Protein AF-A0A524H8M0-F1 (afdb_monomer)

Nearest PDB structures (foldseek):
  5nxn-assembly1_C  TM=6.269E-01  e=4.046E-03  Providencia stuartii
  5o9c-assembly1_C  TM=5.795E-01  e=9.171E-02  Klebsiella aerogenes
  2x9k-assembly1_A  TM=4.085E-01  e=4.474E+00  Escherichia coli K-12

Secondary structure (DSSP, 8-state):
-HHHHHHHHHHHHHHHHHTT---------HHHHHHT--HHHHBSSTTSBPHHHHHHHHTTS-SSTTPPP-SEE--S-TT--EESS--EEEEEEEEEEEEEESEEEEEEEEEEEEEEEEEEESSSSEEEEEEEEEEETTB--EEEEEEEEESSGGGSS-EEEEEEEETTTTT--GGG-SSSS--GGGG--BTTB---SSEEEEEEEEEEETTEEEEEEEE-SS-SPPPPTTS-S-SSS--EEEEEEEEE-TTSEEEEEEEEEEEEEGGGGT-TT-EEEEEEEEEEEEEEETTEEEEEEEEEEEES---

Sequence (307 aa):
MSFSRNLMFGILLSLGLTSLVPMDASAIPAFARKYRVSCQLCHNPFPALTAFGDQFAGNGFRMAFDEEPRDTIATGDDLLTLPASLPLAIRLDAYAQLYANGKAATDFQMPWNLKVLSGGTLGKKLSYYIYFLLAERGEVAGVEDAFIYWNDIGGAPVDLAVGQFQVSDPIFKRELRLEVLDYAIYKVVVGLQPANLTYDRGFMASADLAGFTITGTLINGDGIPAINPAFKYDNDANKNLFGHITRDLGSHARLGVMGYTGRQNGDYYGFPDQSNDISMWGVDGTFGAGMFQLNLQYVARTDTEAE

pLDDT: mean 88.19, std 12.17, range [36.06, 98.75]

Radius of gyration: 22.69 Å; Cα contacts (8 Å, |Δi|>4): 617; chains: 1; bounding box: 57×63×54 Å

Solvent-accessible surface area (backbone atoms only — not comparable to full-atom values): 16999 Å² total; per-residue (Å²): 120,67,66,64,52,54,51,51,49,52,50,53,52,50,52,57,58,63,66,64,60,82,67,85,71,83,70,66,49,41,66,32,64,75,71,73,49,62,66,66,61,33,24,60,65,79,62,22,57,29,76,60,24,49,49,23,55,72,54,39,61,30,98,50,82,80,57,76,87,68,72,51,49,92,78,90,48,93,68,54,39,41,59,66,58,84,42,57,29,75,51,76,41,70,51,74,48,78,50,72,78,99,53,80,48,75,48,80,40,71,68,32,32,31,32,45,36,36,55,35,54,47,23,76,45,34,16,40,40,37,36,35,31,70,26,45,80,82,39,74,72,40,75,59,40,43,30,38,29,32,52,38,50,96,77,40,82,32,31,38,37,42,40,28,37,50,66,30,52,88,77,61,46,74,92,32,47,88,59,92,67,74,67,62,85,37,66,54,58,55,62,76,44,63,48,56,34,43,50,28,37,40,40,39,39,38,33,76,54,99,72,28,44,40,37,40,33,47,27,51,42,67,32,77,59,73,68,43,101,84,76,33,67,61,88,70,88,52,58,20,40,39,38,39,43,32,34,66,59,74,95,37,32,35,47,33,41,39,40,36,41,33,52,48,68,25,57,86,77,75,36,70,96,41,64,26,46,37,39,35,41,34,42,37,35,40,40,50,59,92,96,43,74,48,79,48,78,49,77,50,75,49,58,76,49,54,109

Mean predicted aligned error: 7.81 Å

Foldseek 3Di:
DVVVVVVVVVVVVVVVVVVPPPDPPPFLQLLCVQVVHDPVQAPDPPPAGDPQVVVCVVCQNDSDLQDDQTQADDPVDQFFGHHVDFSKHKDFDWDKDWDDDPHTDIDTGGRQWIKIKGKDDGHSFKIWIWMFTCDHRRDGPGTQDTWMKGACVVVHRKIKIFFKFFQCVVADDQVGDPDPDGPVQQCDAFAQQRQGRGIFGFMKMWHADPQKIKIKTKTLRNGQDDQDPVRDRRPDDKIKMKIKIKGDPPPFKIKMKIKIWIKDACVVVPDHPDMKIKIKIKMWMWGDDPSDIDIDIDMDMDIPDRD

Structure (mmCIF, N/CA/C/O backbone):
data_AF-A0A524H8M0-F1
#
_entry.id   AF-A0A524H8M0-F1
#
loop_
_atom_site.group_PDB
_atom_site.id
_atom_site.type_symbol
_atom_site.label_atom_id
_atom_site.label_alt_id
_atom_site.label_comp_id
_atom_site.label_asym_id
_atom_site.label_entity_id
_atom_site.label_seq_id
_atom_site.pdbx_PDB_ins_code
_atom_site.Cartn_x
_atom_site.Cartn_y
_atom_site.Cartn_z
_atom_site.occupancy
_atom_site.B_iso_or_equiv
_atom_site.auth_seq_id
_atom_site.auth_comp_id
_atom_site.auth_asym_id
_atom_site.auth_atom_id
_atom_site.pdbx_PDB_model_num
ATOM 1 N N . MET A 1 1 ? 33.827 -42.525 26.225 1.00 53.88 1 MET A N 1
ATOM 2 C CA . MET A 1 1 ? 33.813 -41.067 25.938 1.00 53.88 1 MET A CA 1
ATOM 3 C C . MET A 1 1 ? 32.847 -40.647 24.820 1.00 53.88 1 MET A C 1
ATOM 5 O O . MET A 1 1 ? 32.432 -39.500 24.826 1.00 53.88 1 MET A O 1
ATOM 9 N N . SER A 1 2 ? 32.452 -41.520 23.878 1.00 57.12 2 SER A N 1
ATOM 10 C CA . SER A 1 2 ? 31.483 -41.163 22.816 1.00 57.12 2 SER A CA 1
ATOM 11 C C . SER A 1 2 ? 30.023 -41.101 23.304 1.00 57.12 2 SER A C 1
ATOM 13 O O . SER A 1 2 ? 29.298 -40.183 22.932 1.00 57.12 2 SER A O 1
ATOM 15 N N . PHE A 1 3 ? 29.613 -42.011 24.196 1.00 58.97 3 PHE A N 1
ATOM 16 C CA . PHE A 1 3 ? 28.232 -42.079 24.695 1.00 58.97 3 PHE A CA 1
ATOM 17 C C . PHE A 1 3 ? 27.825 -40.846 25.520 1.00 58.97 3 PHE A C 1
ATOM 19 O O . PHE A 1 3 ? 26.758 -40.282 25.304 1.00 58.97 3 PHE A O 1
ATOM 26 N N . SER A 1 4 ? 28.714 -40.355 26.391 1.00 59.81 4 SER A N 1
ATOM 27 C CA . SER A 1 4 ? 28.481 -39.139 27.182 1.00 59.81 4 SER A CA 1
ATOM 28 C C . SER A 1 4 ? 28.391 -37.880 26.317 1.00 59.81 4 SER A C 1
ATOM 30 O O . SER A 1 4 ? 27.636 -36.972 26.642 1.00 59.81 4 SER A O 1
ATOM 32 N N . ARG A 1 5 ? 29.112 -37.833 25.188 1.00 62.06 5 ARG A N 1
ATOM 33 C CA . ARG A 1 5 ? 29.085 -36.702 24.252 1.00 62.06 5 ARG A CA 1
ATOM 34 C C . ARG A 1 5 ? 27.780 -36.653 23.455 1.00 62.06 5 ARG A C 1
ATOM 36 O O . ARG A 1 5 ? 27.223 -35.576 23.292 1.00 62.06 5 ARG A O 1
ATOM 43 N N . ASN A 1 6 ? 27.268 -37.809 23.031 1.00 65.62 6 ASN A N 1
ATOM 44 C CA . ASN A 1 6 ? 25.988 -37.912 22.324 1.00 65.62 6 ASN A CA 1
ATOM 45 C C . ASN A 1 6 ? 24.794 -37.661 23.259 1.00 65.62 6 ASN A C 1
ATOM 47 O O . ASN A 1 6 ? 23.835 -37.011 22.856 1.00 65.62 6 ASN A O 1
ATOM 51 N N . LEU A 1 7 ? 24.879 -38.108 24.517 1.00 70.56 7 LEU A N 1
ATOM 52 C CA . LEU A 1 7 ? 23.871 -37.823 25.540 1.00 70.56 7 LEU A CA 1
ATOM 53 C C . LEU A 1 7 ? 23.839 -36.328 25.892 1.00 70.56 7 LEU A C 1
ATOM 55 O O . LEU A 1 7 ? 22.769 -35.737 25.960 1.00 70.56 7 LEU A O 1
ATOM 59 N N . MET A 1 8 ? 25.006 -35.696 26.039 1.00 67.56 8 MET A N 1
ATOM 60 C CA . MET A 1 8 ? 25.110 -34.258 26.302 1.00 67.56 8 MET A CA 1
ATOM 61 C C . MET A 1 8 ? 24.611 -33.420 25.117 1.00 67.56 8 MET A C 1
ATOM 63 O O . MET A 1 8 ? 23.940 -32.415 25.326 1.00 67.56 8 MET A O 1
ATOM 67 N N . PHE A 1 9 ? 24.857 -33.866 23.879 1.00 70.44 9 PHE A N 1
ATOM 68 C CA . PHE A 1 9 ? 24.308 -33.238 22.674 1.00 70.44 9 PHE A CA 1
ATOM 69 C C . PHE A 1 9 ? 22.783 -33.398 22.588 1.00 70.44 9 PHE A C 1
ATOM 71 O O . PHE A 1 9 ? 22.090 -32.435 22.286 1.00 70.44 9 PHE A O 1
ATOM 78 N N . GLY A 1 10 ? 22.250 -34.580 22.919 1.00 70.69 10 GLY A N 1
ATOM 79 C CA . GLY A 1 10 ? 20.807 -34.827 22.982 1.00 70.69 10 GLY A CA 1
ATOM 80 C C . GLY A 1 10 ? 20.104 -33.988 24.052 1.00 70.69 10 GLY A C 1
ATOM 81 O O . GLY A 1 10 ? 19.044 -33.435 23.784 1.00 70.69 10 GLY A O 1
ATOM 82 N N . ILE A 1 11 ? 20.729 -33.822 25.223 1.00 73.12 11 ILE A N 1
ATOM 83 C CA . ILE A 1 11 ? 20.218 -32.978 26.312 1.00 73.12 11 ILE A CA 1
ATOM 84 C C . ILE A 1 11 ? 20.241 -31.499 25.907 1.00 73.12 11 ILE A C 1
ATOM 86 O O . ILE A 1 11 ? 19.235 -30.817 26.079 1.00 73.12 11 ILE A O 1
ATOM 90 N N . LEU A 1 12 ? 21.332 -31.010 25.307 1.00 69.75 12 LEU A N 1
ATOM 91 C CA . LEU A 1 12 ? 21.431 -29.634 24.797 1.00 69.75 12 LEU A CA 1
ATOM 92 C C . LEU A 1 12 ? 20.418 -29.354 23.678 1.00 69.75 12 LEU A C 1
ATOM 94 O O . LEU A 1 12 ? 19.805 -28.291 23.667 1.00 69.75 12 LEU A O 1
ATOM 98 N N . LEU A 1 13 ? 20.196 -30.318 22.780 1.00 67.12 13 LEU A N 1
ATOM 99 C CA . LEU A 1 13 ? 19.200 -30.214 21.715 1.00 67.12 13 LEU A CA 1
ATOM 100 C C . LEU A 1 13 ? 17.773 -30.222 22.284 1.00 67.12 13 LEU A C 1
ATOM 102 O O . LEU A 1 13 ? 16.949 -29.416 21.865 1.00 67.12 13 LEU A O 1
ATOM 106 N N . SER A 1 14 ? 17.490 -31.072 23.280 1.00 59.94 14 SER A N 1
ATOM 107 C CA . SER A 1 14 ? 16.191 -31.081 23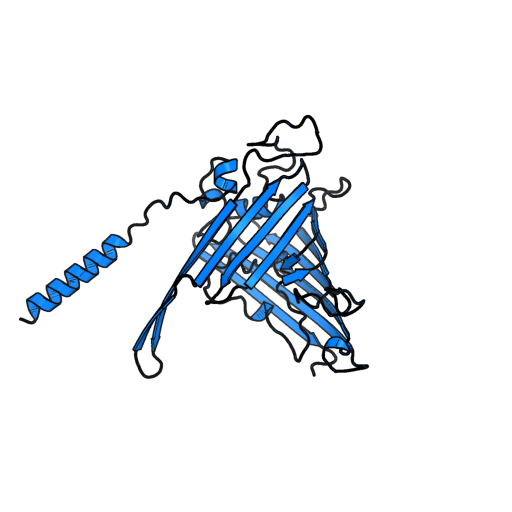.962 1.00 59.94 14 SER A CA 1
ATOM 108 C C . SER A 1 14 ? 15.950 -29.811 24.776 1.00 59.94 14 SER A C 1
ATOM 110 O O . SER A 1 14 ? 14.843 -29.289 24.727 1.00 59.94 14 SER A O 1
ATOM 112 N N . LEU A 1 15 ? 16.978 -29.266 25.445 1.00 59.25 15 LEU A N 1
ATOM 113 C CA . LEU A 1 15 ? 16.880 -27.995 26.165 1.00 59.25 15 LEU A CA 1
ATOM 114 C C . LEU A 1 15 ? 16.628 -26.832 25.197 1.00 59.25 15 LEU A C 1
ATOM 116 O O . LEU A 1 15 ? 15.767 -25.999 25.474 1.00 59.25 15 LEU A O 1
ATOM 120 N N . GLY A 1 16 ? 17.309 -26.825 24.045 1.00 58.12 16 GLY A N 1
ATOM 121 C CA . GLY A 1 16 ? 17.088 -25.857 22.968 1.00 58.12 16 GLY A CA 1
ATOM 122 C C . GLY A 1 16 ? 15.686 -25.942 22.353 1.00 58.12 16 GLY A C 1
ATOM 123 O O . GLY A 1 16 ? 15.063 -24.911 22.108 1.00 58.12 16 GLY A O 1
ATOM 124 N N . LEU A 1 17 ? 15.141 -27.153 22.174 1.00 54.28 17 LEU A N 1
ATOM 125 C CA . LEU A 1 17 ? 13.757 -27.337 21.718 1.00 54.28 17 LEU A CA 1
ATOM 126 C C . LEU A 1 17 ? 12.726 -26.937 22.786 1.00 54.28 17 LEU A C 1
ATOM 128 O O . LEU A 1 17 ? 11.688 -26.385 22.438 1.00 54.28 17 LEU A O 1
ATOM 132 N N . THR A 1 18 ? 12.996 -27.159 24.077 1.00 51.84 18 THR A N 1
ATOM 133 C CA . THR A 1 18 ? 12.087 -26.735 25.160 1.00 51.84 18 THR A CA 1
ATOM 134 C C . THR A 1 18 ? 12.129 -25.236 25.452 1.00 51.84 18 THR A C 1
ATOM 136 O O . THR A 1 18 ? 11.198 -24.722 26.059 1.00 51.84 18 THR A O 1
ATOM 139 N N . SER A 1 19 ? 13.154 -24.503 25.002 1.00 44.28 19 SER A N 1
ATOM 140 C CA . SER A 1 19 ? 13.160 -23.031 25.052 1.00 44.28 19 SER A CA 1
ATOM 141 C C . SER A 1 19 ? 12.357 -22.364 23.928 1.00 44.28 19 SER A C 1
ATOM 143 O O . SER A 1 19 ? 12.215 -21.147 23.936 1.00 44.28 19 SER A O 1
ATOM 145 N N . LEU A 1 20 ? 11.799 -23.137 22.988 1.00 45.75 20 LEU A N 1
ATOM 146 C CA . LEU A 1 20 ? 10.878 -22.647 21.953 1.00 45.75 20 LEU A CA 1
ATOM 147 C C . LEU A 1 20 ? 9.411 -22.661 22.411 1.00 45.75 20 LEU A C 1
ATOM 149 O O . LEU A 1 20 ? 8.507 -22.639 21.576 1.00 45.75 20 LEU A O 1
ATOM 153 N N . VAL A 1 21 ? 9.148 -22.706 23.723 1.00 40.38 21 VAL A N 1
ATOM 154 C CA . VAL A 1 21 ? 7.798 -22.437 24.231 1.00 40.38 21 VAL A CA 1
ATOM 155 C C . VAL A 1 21 ? 7.434 -21.020 23.782 1.00 40.38 21 VAL A C 1
ATOM 157 O O . VAL A 1 21 ? 8.165 -20.088 24.128 1.00 40.38 21 VAL A O 1
ATOM 160 N N . PRO A 1 22 ? 6.351 -20.830 23.006 1.00 42.47 22 PRO A N 1
ATOM 161 C CA . PRO A 1 22 ? 5.892 -19.499 22.660 1.00 42.47 22 PRO A CA 1
ATOM 162 C C . PRO A 1 22 ? 5.534 -18.803 23.969 1.00 42.47 22 PRO A C 1
ATOM 164 O O . PRO A 1 22 ? 4.556 -19.147 24.628 1.00 42.47 22 PRO A O 1
ATOM 167 N N . MET A 1 23 ? 6.379 -17.870 24.399 1.00 36.06 23 MET A N 1
ATOM 168 C CA . MET A 1 23 ? 5.981 -16.932 25.433 1.00 36.06 23 MET A CA 1
ATOM 169 C C . MET A 1 23 ? 4.870 -16.088 24.826 1.00 36.06 23 MET A C 1
ATOM 171 O O . MET A 1 23 ? 5.000 -15.648 23.681 1.00 36.06 23 MET A O 1
ATOM 175 N N . ASP A 1 24 ? 3.801 -15.857 25.587 1.00 39.53 24 ASP A N 1
ATOM 176 C CA . ASP A 1 24 ? 2.851 -14.796 25.285 1.00 39.53 24 ASP A CA 1
ATOM 177 C C . ASP A 1 24 ? 3.647 -13.492 25.213 1.00 39.53 24 ASP A C 1
ATOM 179 O O . ASP A 1 24 ? 3.956 -12.850 26.221 1.00 39.53 24 ASP A O 1
ATOM 183 N N . ALA A 1 25 ? 4.068 -13.132 24.002 1.00 39.09 25 ALA A N 1
ATOM 184 C CA . ALA A 1 25 ? 4.624 -11.834 23.730 1.00 39.09 25 ALA A CA 1
ATOM 185 C C . ALA A 1 25 ? 3.475 -10.870 23.993 1.00 39.09 25 ALA A C 1
ATOM 187 O O . ALA A 1 25 ? 2.524 -10.793 23.213 1.00 39.09 25 ALA A O 1
ATOM 188 N N . SER A 1 26 ? 3.545 -10.177 25.131 1.00 39.12 26 SER A N 1
ATOM 189 C CA . SER A 1 26 ? 2.720 -9.011 25.413 1.00 39.12 26 SER A CA 1
ATOM 190 C C . SER A 1 26 ? 3.094 -7.968 24.368 1.00 39.12 26 SER A C 1
ATOM 192 O O . SER A 1 26 ? 4.012 -7.166 24.536 1.00 39.12 26 SER A O 1
ATOM 194 N N . ALA A 1 27 ? 2.491 -8.110 23.193 1.00 40.66 27 ALA A N 1
ATOM 195 C CA . ALA A 1 27 ? 2.784 -7.274 22.063 1.00 40.66 27 ALA A CA 1
ATOM 196 C C . ALA A 1 27 ? 2.379 -5.853 22.447 1.00 40.66 27 ALA A C 1
ATOM 198 O O . ALA A 1 27 ? 1.398 -5.617 23.159 1.00 40.66 27 ALA A O 1
ATOM 199 N N . ILE A 1 28 ? 3.074 -4.882 21.875 1.00 50.59 28 ILE A N 1
ATOM 200 C CA . ILE A 1 28 ? 2.656 -3.487 21.923 1.00 50.59 28 ILE A CA 1
ATOM 201 C C . ILE A 1 28 ? 2.108 -3.120 20.524 1.00 50.59 28 ILE A C 1
ATOM 203 O O . ILE A 1 28 ? 2.714 -2.291 19.850 1.00 50.59 28 ILE A O 1
ATOM 207 N N . PRO A 1 29 ? 0.942 -3.641 20.053 1.00 75.69 29 PRO A N 1
ATOM 208 C CA . PRO A 1 29 ? 0.262 -3.097 18.877 1.00 75.69 29 PRO A CA 1
ATO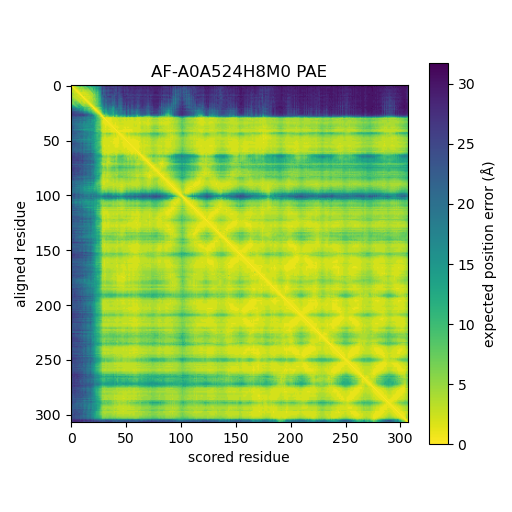M 209 C C . PRO A 1 29 ? -0.618 -1.922 19.298 1.00 75.69 29 PRO A C 1
ATOM 211 O O . PRO A 1 29 ? -1.423 -2.035 20.227 1.00 75.69 29 PRO A O 1
ATOM 214 N N . ALA A 1 30 ? -0.465 -0.778 18.632 1.00 83.75 30 ALA A N 1
ATOM 215 C CA . ALA A 1 30 ? -1.197 0.438 18.980 1.00 83.75 30 ALA A CA 1
ATOM 216 C C . ALA A 1 30 ? -2.724 0.250 18.888 1.00 83.75 30 ALA A C 1
ATOM 218 O O . ALA A 1 30 ? -3.451 0.644 19.798 1.00 83.75 30 ALA A O 1
ATOM 219 N N . PHE A 1 31 ? -3.198 -0.449 17.852 1.00 89.19 31 PHE A N 1
ATOM 220 C CA . PHE A 1 31 ? -4.621 -0.734 17.660 1.00 89.19 31 PHE A CA 1
ATOM 221 C C . PHE A 1 31 ? -5.188 -1.677 18.725 1.00 89.19 31 PHE A C 1
ATOM 223 O O . PHE A 1 31 ? -6.207 -1.373 19.341 1.00 89.19 31 PHE A O 1
ATOM 230 N N . ALA A 1 32 ? -4.500 -2.783 19.017 1.00 87.94 32 ALA A N 1
ATOM 231 C CA . ALA A 1 32 ? -4.924 -3.725 20.053 1.00 87.94 32 ALA A CA 1
ATOM 232 C C . ALA A 1 32 ? -5.059 -3.056 21.430 1.00 87.94 32 ALA A C 1
ATOM 234 O O . ALA A 1 32 ? -6.001 -3.353 22.161 1.00 87.94 32 ALA A O 1
ATOM 235 N N . ARG A 1 33 ? -4.172 -2.101 21.761 1.00 86.06 33 ARG A N 1
ATOM 236 C CA . ARG A 1 33 ? -4.284 -1.295 22.990 1.00 86.06 33 ARG A CA 1
ATOM 237 C C . ARG A 1 33 ? -5.524 -0.402 22.983 1.00 86.06 33 ARG A C 1
ATOM 239 O O . ARG A 1 33 ? -6.275 -0.448 23.955 1.00 86.06 33 ARG A O 1
ATOM 246 N N . LYS A 1 34 ? -5.765 0.332 21.887 1.00 86.69 34 LYS A N 1
ATOM 247 C CA . LYS A 1 34 ? -6.943 1.210 21.725 1.00 86.69 34 LYS A CA 1
ATOM 248 C C . LYS A 1 34 ? -8.263 0.446 21.896 1.00 86.69 34 LYS A C 1
ATOM 250 O O . LYS A 1 34 ? -9.211 0.921 22.524 1.00 86.69 34 LYS A O 1
ATOM 255 N N . TYR A 1 35 ? -8.344 -0.767 21.347 1.00 88.94 35 TYR A N 1
ATOM 256 C CA . TYR A 1 35 ? -9.580 -1.559 21.376 1.00 88.94 35 TYR A CA 1
ATOM 257 C C . TYR A 1 35 ? -9.644 -2.598 22.497 1.00 88.94 35 TYR A C 1
ATOM 259 O O . TYR A 1 35 ? -10.720 -3.132 22.750 1.00 88.94 35 TYR A O 1
ATOM 267 N N . ARG A 1 36 ? -8.544 -2.824 23.224 1.00 89.25 36 ARG A N 1
ATOM 268 C CA . ARG A 1 36 ? -8.410 -3.851 24.274 1.00 89.25 36 ARG A CA 1
ATOM 269 C C . ARG A 1 36 ? -8.744 -5.255 23.761 1.00 89.25 36 ARG A C 1
ATOM 271 O O . ARG A 1 36 ? -9.494 -5.999 24.387 1.00 89.25 36 ARG A O 1
ATOM 278 N N . VAL A 1 37 ? -8.175 -5.600 22.610 1.00 89.31 37 VAL A N 1
ATOM 279 C CA . VAL A 1 37 ? -8.366 -6.887 21.922 1.00 89.31 37 VAL A CA 1
ATOM 280 C C . VAL A 1 37 ? -7.03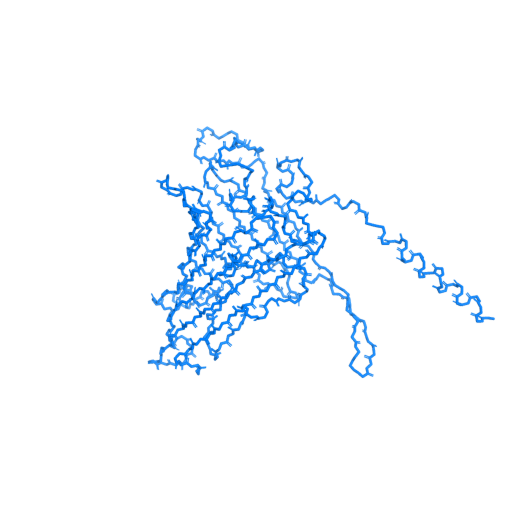5 -7.617 21.755 1.00 89.31 37 VAL A C 1
ATOM 282 O O . VAL A 1 37 ? -5.973 -7.001 21.803 1.00 89.31 37 VAL A O 1
ATOM 285 N N . SER A 1 38 ? -7.080 -8.935 21.549 1.00 89.31 38 SER A N 1
ATOM 286 C CA . SER A 1 38 ? -5.883 -9.714 21.206 1.00 89.31 38 SER A CA 1
ATOM 287 C C . SER A 1 38 ? -5.378 -9.354 19.807 1.00 89.31 38 SER A C 1
ATOM 289 O O . SER A 1 38 ? -6.173 -9.110 18.901 1.00 89.31 38 SER A O 1
ATOM 291 N N . CYS A 1 39 ? -4.061 -9.416 19.596 1.00 88.19 39 CYS A N 1
ATOM 292 C CA . CYS A 1 39 ? -3.455 -9.304 18.264 1.00 88.19 39 CYS A CA 1
ATOM 293 C C . CYS A 1 39 ? -4.013 -10.349 17.289 1.00 88.19 39 CYS A C 1
ATOM 295 O O . CYS A 1 39 ? -4.098 -10.082 16.095 1.00 88.19 39 CYS A O 1
ATOM 297 N N . GLN A 1 40 ? -4.418 -11.513 17.808 1.00 90.56 40 GLN A N 1
ATOM 298 C CA . GLN A 1 40 ? -4.992 -12.615 17.031 1.00 90.56 40 GLN A CA 1
ATOM 299 C C . GLN A 1 40 ? -6.362 -12.287 16.430 1.00 90.56 40 GLN A C 1
ATOM 301 O O . GLN A 1 40 ? -6.807 -12.972 15.516 1.00 90.56 40 GLN A O 1
ATOM 306 N N . LEU A 1 41 ? -7.036 -11.242 16.927 1.00 91.44 41 LEU A N 1
ATOM 307 C CA . LEU A 1 41 ? -8.264 -10.764 16.301 1.00 91.44 41 LEU A CA 1
ATOM 308 C C . LEU A 1 41 ? -7.971 -10.242 14.887 1.00 91.44 41 LEU A C 1
ATOM 310 O O . LEU A 1 41 ? -8.709 -10.553 13.955 1.00 91.44 41 LEU A O 1
ATOM 314 N N . CYS A 1 42 ? -6.873 -9.499 14.726 1.00 91.31 42 CYS A N 1
ATOM 315 C CA . CYS A 1 42 ? -6.473 -8.930 13.441 1.00 91.31 42 CYS A CA 1
ATOM 316 C C . CYS A 1 42 ? -5.507 -9.827 12.662 1.00 91.31 42 CYS A C 1
ATOM 318 O O . CYS A 1 42 ? -5.526 -9.776 11.441 1.00 91.31 42 CYS A O 1
ATOM 320 N N . HIS A 1 43 ? -4.668 -10.627 13.328 1.00 91.25 43 HIS A N 1
ATOM 321 C CA . HIS A 1 43 ? -3.584 -11.373 12.682 1.00 91.25 43 HIS A CA 1
ATOM 322 C C . HIS A 1 43 ? -3.689 -12.887 12.856 1.00 91.25 43 HIS A C 1
ATOM 324 O O . HIS A 1 43 ? -3.880 -13.365 13.974 1.00 91.25 43 HIS A O 1
ATOM 330 N N . ASN A 1 44 ? -3.464 -13.646 11.779 1.00 86.44 44 ASN A N 1
ATOM 331 C CA . ASN A 1 44 ? -3.386 -15.106 11.842 1.00 86.44 44 ASN A CA 1
ATOM 332 C C . ASN A 1 44 ? -2.674 -15.744 10.621 1.00 86.44 44 ASN A C 1
ATOM 334 O O . ASN A 1 44 ? -3.299 -15.873 9.571 1.00 86.44 44 ASN A O 1
ATOM 338 N N . PRO A 1 45 ? -1.423 -16.230 10.759 1.00 87.00 45 PRO A N 1
ATOM 339 C CA . PRO A 1 45 ? -0.451 -15.863 11.788 1.00 87.00 45 PRO A CA 1
ATOM 340 C C . PRO A 1 45 ? 0.114 -14.463 11.515 1.00 87.00 45 PRO A C 1
ATOM 342 O O . PRO A 1 45 ? 0.144 -14.012 10.377 1.00 87.00 45 PRO A O 1
ATOM 345 N N . PHE A 1 46 ? 0.605 -13.771 12.543 1.00 84.50 46 PHE A N 1
ATOM 346 C CA . PHE A 1 46 ? 1.286 -12.488 12.339 1.00 84.50 46 PHE A CA 1
ATOM 347 C C . PHE A 1 46 ? 2.477 -12.640 11.366 1.00 84.50 46 PHE A C 1
ATOM 349 O O . PHE A 1 46 ? 3.265 -13.571 11.548 1.00 84.50 46 PHE A O 1
ATOM 356 N N . PRO A 1 47 ? 2.655 -11.731 10.383 1.00 86.44 47 PRO A N 1
ATOM 357 C CA . PRO A 1 47 ? 1.912 -10.479 10.168 1.00 86.44 47 PRO A CA 1
ATOM 358 C C . PRO A 1 47 ? 0.652 -10.577 9.286 1.00 86.44 47 PRO A C 1
ATOM 360 O O . PRO A 1 47 ? -0.035 -9.566 9.149 1.00 86.44 47 PRO A O 1
ATOM 363 N N . ALA A 1 48 ? 0.319 -11.740 8.722 1.00 89.69 48 ALA A N 1
ATOM 364 C CA . ALA A 1 48 ? -0.863 -11.913 7.873 1.00 89.69 48 ALA A CA 1
ATOM 365 C C . ALA A 1 48 ? -2.160 -11.565 8.619 1.00 89.69 48 ALA A C 1
ATOM 367 O O . ALA A 1 48 ? -2.278 -11.810 9.826 1.00 89.69 48 ALA A O 1
ATOM 368 N N . LEU A 1 49 ? -3.119 -10.968 7.908 1.00 90.81 49 LEU A N 1
ATOM 369 C CA . LEU A 1 49 ? -4.394 -10.542 8.479 1.00 90.81 49 LEU A CA 1
ATOM 370 C C . LEU A 1 49 ? -5.439 -11.657 8.439 1.00 90.81 49 LEU A C 1
ATOM 372 O O . LEU A 1 49 ? -5.441 -12.524 7.570 1.00 90.81 49 LEU A O 1
ATOM 376 N N . THR A 1 50 ? -6.339 -11.615 9.414 1.00 90.75 50 THR A N 1
ATOM 377 C CA . THR A 1 50 ? -7.641 -12.277 9.336 1.00 90.75 50 THR A CA 1
ATOM 378 C C . THR A 1 50 ? -8.581 -11.440 8.464 1.00 90.75 50 THR A C 1
ATOM 380 O O . THR A 1 50 ? -8.343 -10.250 8.265 1.00 90.75 50 THR A O 1
ATOM 383 N N . ALA A 1 51 ? -9.724 -12.002 8.060 1.00 89.56 51 ALA A N 1
ATOM 384 C CA . ALA A 1 51 ? -10.781 -11.226 7.397 1.00 89.56 51 ALA A CA 1
ATOM 385 C C . ALA A 1 51 ? -11.215 -9.992 8.218 1.00 89.56 51 ALA A C 1
ATOM 387 O O . ALA A 1 51 ? -11.508 -8.934 7.670 1.00 89.56 51 ALA A O 1
ATOM 388 N N . PHE A 1 52 ? -11.207 -10.107 9.550 1.00 92.31 52 PHE A N 1
ATOM 389 C CA . PHE A 1 52 ? -11.466 -8.975 10.434 1.00 92.31 52 PHE A CA 1
ATOM 390 C C . PHE A 1 52 ? -10.347 -7.927 10.380 1.00 92.31 52 PHE A C 1
ATOM 392 O O . PHE A 1 52 ? -10.622 -6.732 10.366 1.00 92.31 52 PHE A O 1
ATOM 399 N N . GLY A 1 53 ? -9.083 -8.357 10.362 1.00 92.81 53 GLY A N 1
ATOM 400 C CA . GLY A 1 53 ? -7.936 -7.464 10.222 1.00 92.81 53 GLY A CA 1
ATOM 401 C C . GLY A 1 53 ? -7.951 -6.691 8.902 1.00 92.81 53 GLY A C 1
ATOM 402 O O . GLY A 1 53 ? -7.687 -5.489 8.908 1.00 92.81 53 GLY A O 1
ATOM 403 N N . ASP A 1 54 ? -8.317 -7.356 7.804 1.00 90.12 54 ASP A N 1
ATOM 404 C CA . ASP A 1 54 ? -8.496 -6.723 6.493 1.00 90.12 54 ASP A CA 1
ATOM 405 C C . ASP A 1 54 ? -9.620 -5.685 6.529 1.00 90.12 54 ASP A C 1
ATOM 407 O O . ASP A 1 54 ? -9.418 -4.545 6.113 1.00 90.12 54 ASP A O 1
ATOM 411 N N . GLN A 1 55 ? -10.771 -6.030 7.117 1.00 90.62 55 GLN A N 1
ATOM 412 C CA . GLN A 1 55 ? -11.879 -5.091 7.293 1.00 90.62 55 GLN A CA 1
ATOM 413 C C . GLN A 1 55 ? -11.484 -3.894 8.170 1.00 90.62 55 GLN A C 1
ATOM 415 O O . GLN A 1 55 ? -11.810 -2.755 7.853 1.00 90.62 55 GLN A O 1
ATOM 420 N N . PHE A 1 56 ? -10.747 -4.122 9.258 1.00 92.75 56 PHE A N 1
ATOM 421 C CA . PHE A 1 56 ? -10.259 -3.056 10.130 1.00 92.75 56 PHE A CA 1
ATOM 422 C C . PHE A 1 56 ? -9.326 -2.088 9.386 1.00 92.75 56 PHE A C 1
ATOM 424 O O . PHE A 1 56 ? -9.439 -0.873 9.556 1.00 92.75 56 PHE A O 1
ATOM 431 N N . ALA A 1 57 ? -8.417 -2.610 8.555 1.00 91.19 57 ALA A N 1
ATOM 432 C CA . ALA A 1 57 ? -7.546 -1.794 7.713 1.00 91.19 57 ALA A CA 1
ATOM 433 C C . ALA A 1 57 ? -8.344 -1.030 6.640 1.00 91.19 57 ALA A C 1
ATOM 435 O O . ALA A 1 57 ? -8.112 0.165 6.461 1.00 91.19 57 ALA A O 1
ATOM 436 N N . GLY A 1 58 ? -9.314 -1.688 5.994 1.00 89.31 58 GLY A N 1
ATOM 437 C CA . GLY A 1 58 ? -10.223 -1.079 5.015 1.00 89.31 58 GLY A CA 1
ATOM 438 C C . GLY A 1 58 ? -11.090 0.035 5.608 1.00 89.31 58 GLY A C 1
ATOM 439 O O . GLY A 1 58 ? -11.236 1.090 5.013 1.00 89.31 58 GLY A O 1
ATOM 440 N N . ASN A 1 59 ? -11.541 -0.109 6.854 1.00 90.25 59 ASN A N 1
ATOM 441 C CA . ASN A 1 59 ? -12.314 0.915 7.568 1.00 90.25 59 ASN A CA 1
ATOM 442 C C . ASN A 1 59 ? -11.456 2.103 8.067 1.00 90.25 59 ASN A C 1
ATOM 444 O O . ASN A 1 59 ? -11.881 2.873 8.935 1.00 90.25 59 ASN A O 1
ATOM 448 N N . GLY A 1 60 ? -10.214 2.242 7.593 1.00 90.44 60 GLY A N 1
ATOM 449 C CA . GLY A 1 60 ? -9.294 3.280 8.051 1.00 90.44 60 GLY A CA 1
ATOM 450 C C . GLY A 1 60 ? -8.900 3.113 9.522 1.00 90.44 60 GLY A C 1
ATOM 451 O O . GLY A 1 60 ? -8.818 4.100 10.256 1.00 90.44 60 GLY A O 1
ATOM 452 N N . PHE A 1 61 ? -8.653 1.878 9.964 1.00 91.56 61 PHE A N 1
ATOM 453 C CA . PHE A 1 61 ? -8.238 1.526 11.330 1.00 91.56 61 PHE A CA 1
ATOM 454 C C . PHE A 1 61 ? -9.305 1.816 12.398 1.00 91.56 61 PHE A C 1
ATOM 456 O O . PHE A 1 61 ? -9.004 2.338 13.481 1.00 91.56 61 PHE A O 1
ATOM 463 N N . ARG A 1 62 ? -10.555 1.458 12.076 1.00 89.50 62 ARG A N 1
ATOM 464 C CA . ARG A 1 62 ? -11.737 1.529 12.951 1.00 89.50 62 ARG A CA 1
ATOM 465 C C . ARG A 1 62 ? -12.459 0.191 13.010 1.00 89.50 62 ARG A C 1
ATOM 467 O O . ARG A 1 62 ? -12.461 -0.555 12.033 1.00 89.50 62 ARG A O 1
ATOM 474 N N . MET A 1 63 ? -13.123 -0.091 14.131 1.00 89.50 63 MET A N 1
ATOM 475 C CA . MET A 1 63 ? -13.965 -1.288 14.238 1.00 89.50 63 MET A CA 1
ATOM 476 C C . MET A 1 63 ? -15.312 -1.097 13.537 1.00 89.50 63 MET A C 1
ATOM 478 O O . MET A 1 63 ? -15.871 -2.062 13.023 1.00 89.50 63 MET A O 1
ATOM 482 N N . ALA A 1 64 ? -15.813 0.139 13.490 1.00 85.31 64 ALA A N 1
ATOM 483 C CA . ALA A 1 64 ? -17.015 0.521 12.754 1.00 85.31 64 ALA A CA 1
ATOM 484 C C . ALA A 1 64 ? -16.895 1.951 12.196 1.00 85.31 64 ALA A C 1
ATOM 486 O O . ALA A 1 64 ? -16.158 2.772 12.741 1.00 85.31 64 ALA A O 1
ATOM 487 N N . PHE A 1 65 ? -17.631 2.252 11.122 1.00 72.00 65 PHE A N 1
ATOM 488 C CA . PHE A 1 65 ? -17.612 3.560 10.448 1.00 72.00 65 PHE A CA 1
ATOM 489 C C . PHE A 1 65 ? -18.121 4.720 11.320 1.00 72.00 65 PHE A C 1
ATOM 491 O O . PHE A 1 65 ? -17.719 5.865 11.122 1.00 72.00 65 PHE A O 1
ATOM 498 N N . ASP A 1 66 ? -18.992 4.433 12.284 1.00 73.88 66 ASP A N 1
ATOM 499 C CA . ASP A 1 66 ? -19.650 5.398 13.167 1.00 73.88 66 ASP A CA 1
ATOM 500 C C . ASP A 1 66 ? -19.280 5.201 14.644 1.00 73.88 66 ASP A C 1
ATOM 502 O O . ASP A 1 66 ? -19.983 5.680 15.534 1.00 73.88 66 ASP A O 1
ATOM 506 N N . GLU A 1 67 ? -18.173 4.506 14.924 1.00 85.19 67 GLU A N 1
ATOM 507 C CA . GLU A 1 67 ? -17.733 4.331 16.303 1.00 85.19 67 GLU A CA 1
ATOM 508 C C . GLU A 1 67 ? -17.410 5.683 16.958 1.00 85.19 67 GLU A C 1
ATOM 510 O O . GLU A 1 67 ? -16.762 6.556 16.371 1.00 85.19 67 GLU A O 1
ATOM 515 N N . GLU A 1 68 ? -17.830 5.843 18.213 1.00 83.88 68 GLU A N 1
ATOM 516 C CA . GLU A 1 68 ? -17.426 7.003 19.001 1.00 83.88 68 GLU A CA 1
ATOM 517 C C . GLU A 1 68 ? -15.903 6.999 19.208 1.00 83.88 68 GLU A C 1
ATOM 519 O O . GLU A 1 68 ? -15.321 5.936 19.478 1.00 83.88 68 GLU A O 1
ATOM 524 N N . PRO A 1 69 ? -15.237 8.168 19.124 1.00 83.94 69 PRO A N 1
ATOM 525 C CA . PRO A 1 69 ? -13.819 8.283 19.413 1.00 83.94 69 PRO A CA 1
ATOM 526 C C . PRO A 1 69 ? -13.447 7.649 20.756 1.00 83.94 69 PRO A C 1
ATOM 528 O O . PRO A 1 69 ? -14.087 7.873 21.783 1.00 83.94 69 PRO A O 1
ATOM 531 N N . ARG A 1 70 ? -12.384 6.842 20.749 1.00 84.50 70 ARG A N 1
ATOM 532 C CA . ARG A 1 70 ? -11.871 6.148 21.939 1.00 84.50 70 ARG A CA 1
ATOM 533 C C . ARG A 1 70 ? -10.463 6.618 22.240 1.00 84.50 70 ARG A C 1
ATOM 535 O O . ARG A 1 70 ? -9.690 6.861 21.314 1.00 84.50 70 ARG A O 1
ATOM 542 N N . ASP A 1 71 ? -10.133 6.665 23.528 1.00 85.00 71 ASP A N 1
ATOM 543 C CA . ASP A 1 71 ? -8.817 7.061 24.034 1.00 85.00 71 ASP A CA 1
ATOM 544 C C . ASP A 1 71 ? -8.366 8.429 23.494 1.00 85.00 71 ASP A C 1
ATOM 546 O O . ASP A 1 71 ? -7.235 8.594 23.036 1.00 85.00 71 ASP A O 1
ATOM 550 N N . THR A 1 72 ? -9.270 9.413 23.525 1.00 89.38 72 THR A N 1
ATOM 551 C CA . THR A 1 72 ? -9.071 10.766 22.985 1.00 89.38 72 THR A CA 1
ATOM 552 C C . THR A 1 72 ? -9.221 11.849 24.046 1.00 89.38 72 THR A C 1
ATOM 554 O O . THR A 1 72 ? -9.852 11.648 25.083 1.00 89.38 72 THR A O 1
ATOM 557 N N . ILE A 1 73 ? -8.639 13.018 23.783 1.00 90.19 73 ILE A N 1
ATOM 558 C CA . ILE A 1 73 ? -8.788 14.220 24.609 1.00 90.19 73 ILE A CA 1
ATOM 559 C C . ILE A 1 73 ? -9.954 15.039 24.060 1.00 90.19 73 ILE A C 1
ATOM 561 O O . ILE A 1 73 ? -10.033 15.275 22.856 1.00 90.19 73 ILE A O 1
ATOM 565 N N . ALA A 1 74 ? -10.844 15.495 24.943 1.00 89.00 74 ALA A N 1
ATOM 566 C CA . ALA A 1 74 ? -11.906 16.419 24.569 1.00 89.00 74 ALA A CA 1
ATOM 567 C C . ALA A 1 74 ? -11.303 17.788 24.219 1.00 89.00 74 ALA A C 1
ATOM 569 O O . ALA A 1 74 ? -10.726 18.459 25.074 1.00 89.00 74 ALA A O 1
ATOM 570 N N . THR A 1 75 ? -11.436 18.188 22.958 1.00 88.06 75 THR A N 1
ATOM 571 C CA . THR A 1 75 ? -10.917 19.459 22.429 1.00 88.06 75 THR A CA 1
ATOM 572 C C . THR A 1 75 ? -11.996 20.536 22.308 1.00 88.06 75 THR A C 1
ATOM 574 O O . THR A 1 75 ? -11.665 21.711 22.192 1.00 88.06 75 THR A O 1
ATOM 577 N N . GLY A 1 76 ? -13.277 20.148 22.337 1.00 87.75 76 GLY A N 1
ATOM 578 C CA . GLY A 1 76 ? -14.398 21.028 21.994 1.00 87.75 76 GLY A CA 1
ATOM 579 C C . GLY A 1 76 ? -14.583 21.247 20.485 1.00 87.75 76 GLY A C 1
ATOM 580 O O . GLY A 1 76 ? -15.391 22.087 20.104 1.00 87.75 76 GLY A O 1
ATOM 581 N N . ASP A 1 77 ? -13.845 20.514 19.644 1.00 88.69 77 ASP A N 1
ATOM 582 C CA . ASP A 1 77 ? -13.973 20.509 18.184 1.00 88.69 77 ASP A CA 1
ATOM 583 C C . ASP A 1 77 ? -14.516 19.152 17.714 1.00 88.69 77 ASP A C 1
ATOM 585 O O . ASP A 1 77 ? -13.834 18.131 17.818 1.00 88.69 77 ASP A O 1
ATOM 589 N N . ASP A 1 78 ? -15.736 19.149 17.178 1.00 84.56 78 ASP A N 1
ATOM 590 C CA . ASP A 1 78 ? -16.432 17.938 16.726 1.00 84.56 78 ASP A CA 1
ATOM 591 C C . ASP A 1 78 ? -15.794 17.285 15.485 1.00 84.56 78 ASP A C 1
ATOM 593 O O . ASP A 1 78 ? -16.088 16.125 15.173 1.00 84.56 78 ASP A O 1
ATOM 597 N N . LEU A 1 79 ? -14.934 18.009 14.756 1.00 86.25 79 LEU A N 1
ATOM 598 C CA . LEU A 1 79 ? -14.238 17.495 13.573 1.00 86.25 79 LEU A CA 1
ATOM 599 C C . LEU A 1 79 ? -12.927 16.786 13.924 1.00 86.25 79 LEU A C 1
ATOM 601 O O . LEU A 1 79 ? -12.460 15.952 13.143 1.00 86.25 79 LEU A O 1
ATOM 605 N N . LEU A 1 80 ? -12.350 17.085 15.090 1.00 88.94 80 LEU A N 1
ATOM 606 C CA . LEU A 1 80 ? -11.044 16.593 15.505 1.00 88.94 80 LEU A CA 1
ATOM 607 C C . LEU A 1 80 ? -11.170 15.471 16.535 1.00 88.94 80 LEU A C 1
ATOM 609 O O . LEU A 1 80 ? -11.542 15.666 17.688 1.00 88.94 80 LEU A O 1
ATOM 613 N N . THR A 1 81 ? -10.732 14.282 16.144 1.00 89.38 81 THR A N 1
ATOM 614 C CA . THR A 1 81 ? -10.427 13.198 17.075 1.00 89.38 81 THR A CA 1
ATOM 615 C C . THR A 1 81 ? -8.955 13.285 17.458 1.00 89.38 81 THR A C 1
ATOM 617 O O . THR A 1 81 ? -8.097 12.854 16.695 1.00 89.38 81 THR A O 1
ATOM 620 N N . LEU A 1 82 ? -8.656 13.851 18.633 1.00 90.44 82 LEU A N 1
ATOM 621 C CA . LEU A 1 82 ? -7.288 13.964 19.144 1.00 90.44 82 LEU A CA 1
ATOM 622 C C . LEU A 1 82 ? -6.951 12.779 20.064 1.00 90.44 82 LEU A C 1
ATOM 624 O O . LEU A 1 82 ? -7.485 12.722 21.174 1.00 90.44 82 LEU A O 1
ATOM 628 N N . PRO A 1 83 ? -6.062 11.849 19.668 1.00 88.06 83 PRO A N 1
ATOM 629 C CA . PRO A 1 83 ? -5.657 10.747 20.534 1.00 88.06 83 PRO A CA 1
ATOM 630 C C . PRO A 1 83 ? -5.010 11.252 21.829 1.00 88.06 83 PRO A C 1
ATOM 632 O O . PRO A 1 83 ? -4.175 12.154 21.808 1.00 88.06 83 PRO A O 1
ATOM 635 N N . ALA A 1 84 ? -5.343 10.631 22.961 1.00 88.69 84 ALA A N 1
ATOM 636 C CA . ALA A 1 84 ? -4.749 10.944 24.261 1.00 88.69 84 ALA A CA 1
ATOM 637 C C . ALA A 1 84 ? -3.276 10.522 24.367 1.00 88.69 84 ALA A C 1
ATOM 639 O O . ALA A 1 84 ? -2.547 10.995 25.236 1.00 88.69 84 ALA A O 1
ATOM 640 N N . SER A 1 85 ? -2.828 9.639 23.474 1.00 86.50 85 SER A N 1
ATOM 641 C CA . SER A 1 85 ? -1.426 9.271 23.308 1.00 86.50 85 SER A CA 1
ATOM 642 C C . SER A 1 85 ? -1.131 9.017 21.833 1.00 86.50 85 SER A C 1
ATOM 644 O O . SER A 1 85 ? -2.015 8.584 21.090 1.00 86.50 85 SER A O 1
ATOM 646 N N . LEU A 1 86 ? 0.104 9.283 21.400 1.00 84.75 86 LEU A N 1
ATOM 647 C CA . LEU A 1 86 ? 0.523 9.001 20.030 1.00 84.75 86 LEU A CA 1
ATOM 648 C C . LEU A 1 86 ? 0.562 7.473 19.824 1.00 84.75 86 LEU A C 1
ATOM 650 O O . LEU A 1 86 ? 1.295 6.791 20.551 1.00 84.75 86 LEU A O 1
ATOM 654 N N . PRO A 1 87 ? -0.215 6.912 18.878 1.00 88.31 87 PRO A N 1
ATOM 655 C CA . PRO A 1 87 ? -0.333 5.470 18.705 1.00 88.31 87 PRO A CA 1
ATOM 656 C C . PRO A 1 87 ? 0.904 4.898 18.003 1.00 88.31 87 PRO A C 1
ATOM 658 O O . PRO A 1 87 ? 0.869 4.583 16.822 1.00 88.31 87 PRO A O 1
ATOM 661 N N . LEU A 1 88 ? 1.996 4.734 18.749 1.00 89.62 88 LEU A N 1
ATOM 662 C CA . LEU A 1 88 ? 3.246 4.176 18.239 1.00 89.62 88 LEU A CA 1
ATOM 663 C C . LEU A 1 88 ? 3.338 2.659 18.441 1.00 89.62 88 LEU A C 1
ATOM 665 O O . LEU A 1 88 ? 2.930 2.108 19.474 1.00 89.62 88 LEU A O 1
ATOM 669 N N . ALA A 1 89 ? 3.939 1.994 17.459 1.00 90.00 89 ALA A N 1
ATOM 670 C CA . ALA A 1 89 ? 4.378 0.608 17.524 1.00 90.00 89 ALA A CA 1
ATOM 671 C C . ALA A 1 89 ? 5.787 0.469 16.931 1.00 90.00 89 ALA A C 1
ATOM 673 O O . ALA A 1 89 ? 6.179 1.232 16.051 1.00 90.00 89 ALA A O 1
ATOM 674 N N . ILE A 1 90 ? 6.539 -0.521 17.409 1.00 90.69 90 ILE A N 1
ATOM 675 C CA . ILE A 1 90 ? 7.835 -0.907 16.844 1.00 90.69 90 ILE A CA 1
ATOM 676 C C . ILE A 1 90 ? 7.706 -2.343 16.350 1.00 90.69 90 ILE A C 1
ATOM 678 O O . ILE A 1 90 ? 7.232 -3.205 17.092 1.00 90.69 90 ILE A O 1
ATOM 682 N N . ARG A 1 91 ? 8.143 -2.603 15.116 1.00 89.00 91 ARG A N 1
ATOM 683 C CA . ARG A 1 91 ? 8.310 -3.962 14.590 1.00 89.00 91 ARG A CA 1
ATOM 684 C C . ARG A 1 91 ? 9.787 -4.227 14.333 1.00 89.00 91 ARG A C 1
ATOM 686 O O . ARG A 1 91 ? 10.470 -3.413 13.714 1.00 89.00 91 ARG A O 1
ATOM 693 N N . LEU A 1 92 ? 10.238 -5.373 14.829 1.00 91.19 92 LEU A N 1
ATOM 694 C CA . LEU A 1 92 ? 11.595 -5.880 14.716 1.00 91.19 92 LEU A CA 1
ATOM 695 C C . LEU A 1 92 ? 11.526 -7.294 14.145 1.00 91.19 92 LEU A C 1
ATOM 697 O O . LEU A 1 92 ? 10.950 -8.176 14.778 1.00 91.19 92 LEU A O 1
ATOM 701 N N . ASP A 1 93 ? 12.126 -7.490 12.978 1.00 89.75 93 ASP A N 1
ATOM 702 C CA . ASP A 1 93 ? 12.231 -8.798 12.340 1.00 89.75 93 ASP A CA 1
ATOM 703 C C . ASP A 1 93 ? 13.666 -9.328 12.501 1.00 89.75 93 ASP A C 1
ATOM 705 O O . ASP A 1 93 ? 14.644 -8.576 12.399 1.00 89.75 93 ASP A O 1
ATOM 709 N N . ALA A 1 94 ? 13.790 -10.631 12.748 1.00 90.56 94 ALA A N 1
ATOM 710 C CA . ALA A 1 94 ? 15.058 -11.339 12.872 1.00 90.56 94 ALA A CA 1
ATOM 711 C C . ALA A 1 94 ? 14.975 -12.669 12.121 1.00 90.56 94 ALA A C 1
ATOM 713 O O . ALA A 1 94 ? 13.959 -13.362 12.197 1.00 90.56 94 ALA A O 1
ATOM 714 N N . TYR A 1 95 ? 16.054 -13.038 11.434 1.00 87.88 95 TYR A N 1
ATOM 715 C CA . TYR A 1 95 ? 16.131 -14.293 10.691 1.00 87.88 95 TYR A CA 1
ATOM 716 C C . TYR A 1 95 ? 17.392 -15.074 11.044 1.00 87.88 95 TYR A C 1
ATOM 718 O O . TYR A 1 95 ? 18.406 -14.525 11.477 1.00 87.88 95 TYR A O 1
ATOM 726 N N . ALA A 1 96 ? 17.321 -16.383 10.832 1.00 90.25 96 ALA A N 1
ATOM 727 C CA . ALA A 1 96 ? 18.471 -17.266 10.837 1.00 90.25 96 ALA A CA 1
ATOM 728 C C . ALA A 1 96 ? 18.434 -18.085 9.550 1.00 90.25 96 ALA A C 1
ATOM 730 O O . ALA A 1 96 ? 17.406 -18.677 9.218 1.00 90.25 96 ALA A O 1
ATOM 731 N N . GLN A 1 97 ? 19.543 -18.104 8.819 1.00 86.75 97 GLN A N 1
ATOM 732 C CA . GLN A 1 97 ? 19.654 -18.834 7.564 1.00 86.75 97 GLN A CA 1
ATOM 733 C C . GLN A 1 97 ? 20.705 -19.929 7.676 1.00 86.75 97 GLN A C 1
ATOM 735 O O . GLN A 1 97 ? 21.759 -19.748 8.286 1.00 86.75 97 GLN A O 1
ATOM 740 N N . LEU A 1 98 ? 20.421 -21.062 7.039 1.00 89.12 98 LEU A N 1
ATOM 741 C CA . LEU A 1 98 ? 21.392 -22.112 6.776 1.00 89.12 98 LEU A CA 1
ATOM 742 C C . LEU A 1 98 ? 21.472 -22.288 5.266 1.00 89.12 98 LEU A C 1
ATOM 744 O O . LEU A 1 98 ? 20.467 -22.574 4.618 1.00 89.12 98 LEU A O 1
ATOM 748 N N . TYR A 1 99 ? 22.664 -22.113 4.711 1.00 86.62 99 TYR A N 1
ATOM 749 C CA . TYR A 1 99 ? 22.895 -22.261 3.281 1.00 86.62 99 TYR A CA 1
ATOM 750 C C . TYR A 1 99 ? 24.086 -23.177 3.024 1.00 86.62 99 TYR A C 1
ATOM 752 O O . TYR A 1 99 ? 25.036 -23.256 3.806 1.00 86.62 99 TYR A O 1
ATOM 760 N N . ALA A 1 100 ? 24.011 -23.903 1.914 1.00 84.50 100 ALA A N 1
ATOM 761 C CA . ALA A 1 100 ? 25.034 -24.840 1.487 1.00 84.50 100 ALA A CA 1
ATOM 762 C C . ALA A 1 100 ? 25.345 -24.602 0.009 1.00 84.50 100 ALA A C 1
ATOM 764 O O . ALA A 1 100 ? 24.686 -25.146 -0.872 1.00 84.50 100 ALA A O 1
ATOM 765 N N . ASN A 1 101 ? 26.367 -23.787 -0.253 1.00 75.06 101 ASN A N 1
ATOM 766 C CA . ASN A 1 101 ? 26.950 -23.630 -1.584 1.00 75.06 101 ASN A CA 1
ATOM 767 C C . ASN A 1 101 ? 28.422 -24.066 -1.527 1.00 75.06 101 ASN A C 1
ATOM 769 O O . ASN A 1 101 ? 29.312 -23.274 -1.231 1.00 75.06 101 ASN A O 1
ATOM 773 N N . GLY A 1 102 ? 28.666 -25.372 -1.661 1.00 80.50 102 GLY A N 1
ATOM 774 C CA . GLY A 1 102 ? 29.991 -25.993 -1.506 1.00 80.50 102 GLY A CA 1
ATOM 775 C C . GLY A 1 102 ? 30.464 -26.177 -0.053 1.00 80.50 102 GLY A C 1
ATOM 776 O O . GLY A 1 102 ? 31.131 -27.164 0.246 1.00 80.50 102 GLY A O 1
ATOM 777 N N . LYS A 1 103 ? 30.070 -25.294 0.876 1.00 83.56 103 LYS A N 1
ATOM 778 C CA . LYS A 1 103 ? 30.261 -25.446 2.330 1.00 83.56 103 LYS A CA 1
ATOM 779 C C . LYS A 1 103 ? 29.001 -25.003 3.074 1.00 83.56 103 LYS A C 1
ATOM 781 O O . LYS A 1 103 ? 28.423 -23.975 2.736 1.00 83.56 103 LYS A O 1
ATOM 786 N N . ALA A 1 104 ? 28.590 -25.776 4.080 1.00 85.81 104 ALA A N 1
ATOM 787 C CA . ALA A 1 104 ? 27.493 -25.391 4.962 1.00 85.81 104 ALA A CA 1
ATOM 788 C C . ALA A 1 104 ? 27.922 -24.222 5.859 1.00 85.81 104 ALA A C 1
ATOM 790 O O . ALA A 1 104 ? 28.973 -24.284 6.506 1.00 85.81 104 ALA A O 1
ATOM 791 N N . ALA A 1 105 ? 27.103 -23.179 5.895 1.00 88.19 105 ALA A N 1
ATOM 792 C CA . ALA A 1 105 ? 27.277 -22.019 6.753 1.00 88.19 105 ALA A CA 1
ATOM 793 C C . ALA A 1 105 ? 25.932 -21.593 7.349 1.00 88.19 105 ALA A C 1
ATOM 795 O O . ALA A 1 105 ? 24.864 -21.885 6.808 1.00 88.19 105 ALA A O 1
ATOM 796 N N . THR A 1 106 ? 26.012 -20.915 8.488 1.00 91.06 106 THR A N 1
ATOM 797 C CA . THR A 1 106 ? 24.872 -20.323 9.187 1.00 91.06 106 THR A CA 1
ATOM 798 C C . THR A 1 106 ? 25.043 -18.816 9.232 1.00 91.06 106 THR A C 1
ATOM 800 O O . THR A 1 106 ? 26.163 -18.343 9.422 1.00 91.06 106 THR A O 1
ATOM 803 N N . ASP A 1 107 ? 23.944 -18.083 9.123 1.00 87.88 107 ASP A N 1
ATOM 804 C CA . ASP A 1 107 ? 23.918 -16.629 9.243 1.00 87.88 107 ASP A CA 1
ATOM 805 C C . ASP A 1 107 ? 22.800 -16.191 10.196 1.00 87.88 107 ASP A C 1
ATOM 807 O O . ASP A 1 107 ? 21.681 -16.701 10.118 1.00 87.88 107 ASP A O 1
ATOM 811 N N . PHE A 1 108 ? 23.120 -15.275 11.110 1.00 91.81 108 PHE A N 1
ATOM 812 C CA . PHE A 1 108 ? 22.179 -14.685 12.060 1.00 91.81 108 PHE A CA 1
ATOM 813 C C . PHE A 1 108 ? 21.969 -13.216 11.705 1.0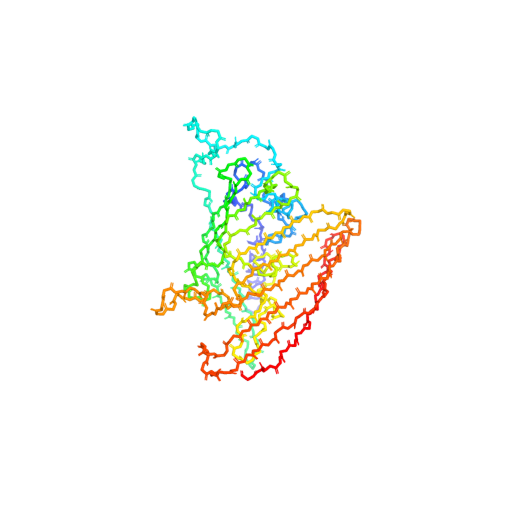0 91.81 108 PHE A C 1
ATOM 815 O O . PHE A 1 108 ? 22.904 -12.420 11.721 1.00 91.81 108 PHE A O 1
ATOM 822 N N . GLN A 1 109 ? 20.724 -12.865 11.409 1.00 90.31 109 GLN A N 1
ATOM 823 C CA . GLN A 1 109 ? 20.366 -11.630 10.730 1.00 90.31 109 GLN A CA 1
ATOM 824 C C . GLN A 1 109 ? 19.392 -10.823 11.588 1.00 90.31 109 GLN A C 1
ATOM 826 O O . GLN A 1 109 ? 18.172 -10.912 11.433 1.00 90.31 109 GLN A O 1
ATOM 831 N N . MET A 1 110 ? 19.939 -10.049 12.528 1.00 91.56 110 MET A N 1
ATOM 832 C CA . MET A 1 110 ? 19.165 -9.181 13.414 1.00 91.56 110 MET A CA 1
ATOM 833 C C . MET A 1 110 ? 19.891 -7.844 13.660 1.00 91.56 110 MET A C 1
ATOM 835 O O . MET A 1 110 ? 21.065 -7.871 14.033 1.00 91.56 110 MET A O 1
ATOM 839 N N . PRO A 1 111 ? 19.207 -6.689 13.535 1.00 89.38 111 PRO A N 1
ATOM 840 C CA . PRO A 1 111 ? 17.858 -6.531 12.986 1.00 89.38 111 PRO A CA 1
ATOM 841 C C . PRO A 1 111 ? 17.863 -6.737 11.466 1.00 89.38 111 PRO A C 1
ATOM 843 O O . PRO A 1 111 ? 18.706 -6.180 10.768 1.00 89.38 111 PRO A O 1
ATOM 846 N N . TRP A 1 112 ? 16.908 -7.505 10.944 1.00 90.19 112 TRP A N 1
ATOM 847 C CA . TRP A 1 112 ? 16.672 -7.527 9.500 1.00 90.19 112 TRP A CA 1
ATOM 848 C C . TRP A 1 112 ? 15.788 -6.362 9.079 1.00 90.19 112 TRP A C 1
ATOM 850 O O . TRP A 1 112 ? 16.154 -5.614 8.180 1.00 90.19 112 TRP A O 1
ATOM 860 N N . ASN A 1 113 ? 14.674 -6.172 9.791 1.00 90.12 113 ASN A N 1
ATOM 861 C CA . ASN A 1 113 ? 13.846 -4.975 9.703 1.00 90.12 113 ASN A CA 1
ATOM 862 C C . ASN A 1 113 ? 13.693 -4.370 11.093 1.00 90.12 113 ASN A C 1
ATOM 864 O O . ASN A 1 113 ? 13.411 -5.088 12.052 1.00 90.12 113 ASN A O 1
ATOM 868 N N . LEU A 1 114 ? 13.805 -3.053 11.191 1.00 93.19 114 LEU A N 1
ATOM 869 C CA . LEU A 1 114 ? 13.401 -2.269 12.347 1.00 93.19 114 LEU A CA 1
ATOM 870 C C . LEU A 1 114 ? 12.564 -1.096 11.847 1.00 93.19 114 LEU A C 1
ATOM 872 O O . LEU A 1 114 ? 13.073 -0.227 11.140 1.00 93.19 114 LEU A O 1
ATOM 876 N N . LYS A 1 115 ? 11.288 -1.053 12.230 1.00 91.94 115 LYS A N 1
ATOM 877 C CA . LYS A 1 115 ? 10.373 0.022 11.833 1.00 91.94 115 LYS A CA 1
ATOM 878 C C . LYS A 1 115 ? 9.568 0.575 12.992 1.00 91.94 115 LYS A C 1
ATOM 880 O O . LYS A 1 115 ? 9.175 -0.161 13.898 1.00 91.94 115 LYS A O 1
ATOM 885 N N . VAL A 1 116 ? 9.299 1.873 12.913 1.00 92.81 116 VAL A N 1
ATOM 886 C CA . VAL A 1 116 ? 8.324 2.577 13.748 1.00 92.81 116 VAL A CA 1
ATOM 887 C C . VAL A 1 116 ? 7.068 2.761 12.918 1.00 92.81 116 VAL A C 1
ATOM 889 O O . VAL A 1 116 ? 7.148 3.229 11.787 1.00 92.81 116 VAL A O 1
ATOM 892 N N . LEU A 1 117 ? 5.921 2.394 13.474 1.00 92.50 117 LEU A N 1
ATOM 893 C CA . LEU A 1 117 ? 4.622 2.535 12.832 1.00 92.50 117 LEU A CA 1
ATOM 894 C C . LEU A 1 117 ? 3.724 3.420 13.684 1.00 92.50 117 LEU A C 1
ATOM 896 O O . LEU A 1 117 ? 3.776 3.365 14.916 1.00 92.50 117 LEU A O 1
ATOM 900 N N . SER A 1 118 ? 2.870 4.186 13.019 1.00 92.19 118 SER A N 1
ATOM 901 C CA . SER A 1 118 ? 1.798 4.936 13.652 1.00 92.19 118 SER A CA 1
ATOM 902 C C . SER A 1 118 ? 0.578 4.939 12.754 1.00 92.19 118 SER A C 1
ATOM 904 O O . SER A 1 118 ? 0.681 5.083 11.540 1.00 92.19 118 SER A O 1
ATOM 906 N N . GLY A 1 119 ? -0.595 4.815 13.352 1.00 91.94 119 GLY A N 1
ATOM 907 C CA . GLY A 1 119 ? -1.841 4.916 12.616 1.00 91.94 119 GLY A CA 1
ATOM 908 C C . GLY A 1 119 ? -3.018 5.083 13.551 1.00 91.94 119 GLY A C 1
ATOM 909 O O . GLY A 1 119 ? -2.955 4.732 14.733 1.00 91.94 119 GLY A O 1
ATOM 910 N N . GLY A 1 120 ? -4.097 5.641 13.026 1.00 89.44 120 GLY A N 1
ATOM 911 C CA . GLY A 1 120 ? -5.315 5.848 13.788 1.00 89.44 120 GLY A CA 1
ATOM 912 C C . GLY A 1 120 ? -6.204 6.930 13.203 1.00 89.44 120 GLY A C 1
ATOM 913 O O . GLY A 1 120 ? -5.998 7.418 12.096 1.00 89.44 120 GLY A O 1
ATOM 914 N N . THR A 1 121 ? -7.205 7.299 13.987 1.00 90.50 121 THR A N 1
ATOM 915 C CA . THR A 1 121 ? -8.296 8.192 13.603 1.00 90.50 121 THR A CA 1
ATOM 916 C C . THR A 1 121 ? -7.968 9.641 13.966 1.00 90.50 121 THR A C 1
ATOM 918 O O . THR A 1 121 ? -7.612 9.906 15.112 1.00 90.50 121 THR A O 1
ATOM 921 N N . LEU A 1 122 ? -8.128 10.566 13.018 1.00 90.69 122 LEU A N 1
ATOM 922 C CA . LEU A 1 122 ? -8.015 12.025 13.197 1.00 90.69 122 LEU A CA 1
ATOM 923 C C . LEU A 1 122 ? -9.380 12.727 13.232 1.00 90.69 122 LEU A C 1
ATOM 925 O O . LEU A 1 122 ? -9.477 13.874 13.647 1.00 90.69 122 LEU A O 1
ATOM 929 N N . GLY A 1 123 ? -10.440 12.037 12.817 1.00 90.12 123 GLY A N 1
ATOM 930 C CA . GLY A 1 123 ? -11.829 12.481 12.902 1.00 90.12 123 GLY A CA 1
ATOM 931 C C . GLY A 1 123 ? -12.776 11.288 12.783 1.00 90.12 123 GLY A C 1
ATOM 932 O O . GLY A 1 123 ? -12.325 10.141 12.726 1.00 90.12 123 GLY A O 1
ATOM 933 N N . LYS A 1 124 ? -14.084 11.542 12.663 1.00 88.31 124 LYS A N 1
ATOM 934 C CA . LYS A 1 124 ? -15.085 10.470 12.477 1.00 88.31 124 LYS A CA 1
ATOM 935 C C . LYS A 1 124 ? -14.847 9.657 11.202 1.00 88.31 124 LYS A C 1
ATOM 937 O O . LYS A 1 124 ? -14.983 8.445 11.217 1.00 88.31 124 LYS A O 1
ATOM 942 N N . LYS A 1 125 ? -14.410 10.327 10.131 1.00 91.31 125 LYS A N 1
ATOM 943 C CA . LYS A 1 125 ? -14.182 9.728 8.805 1.00 91.31 125 LYS A CA 1
ATOM 944 C C . LYS A 1 125 ? -12.752 9.865 8.286 1.00 91.31 125 LYS A C 1
ATOM 946 O O . LYS A 1 125 ? -12.493 9.484 7.160 1.00 91.31 125 LYS A O 1
ATOM 951 N N . LEU A 1 126 ? -11.836 10.438 9.067 1.00 93.25 126 LEU A N 1
ATOM 952 C CA . LEU A 1 126 ? -10.459 10.700 8.638 1.00 93.25 126 LEU A CA 1
ATOM 953 C C . LEU A 1 126 ? -9.470 9.916 9.489 1.00 93.25 126 LEU A C 1
ATOM 955 O O . LEU A 1 126 ? -9.529 9.976 10.717 1.00 93.25 126 LEU A O 1
ATOM 959 N N . SER A 1 127 ? -8.554 9.211 8.847 1.00 93.44 127 SER A N 1
ATOM 960 C CA . SER A 1 127 ? -7.482 8.443 9.475 1.00 93.44 127 SER A CA 1
ATOM 961 C C . SER A 1 127 ? -6.141 8.710 8.820 1.00 93.44 127 SER A C 1
ATOM 963 O O . SER A 1 127 ? -6.059 9.343 7.771 1.00 93.44 127 SER A O 1
ATOM 965 N N . TYR A 1 128 ? -5.085 8.213 9.446 1.00 94.88 128 TYR A N 1
ATOM 966 C CA . TYR A 1 128 ? -3.745 8.212 8.886 1.00 94.88 128 TYR A CA 1
ATOM 967 C C . TYR A 1 128 ? -3.049 6.885 9.159 1.00 94.88 128 TYR A C 1
ATOM 969 O O . TYR A 1 128 ? -3.375 6.177 10.119 1.00 94.88 128 TYR A O 1
ATOM 977 N N . TYR A 1 129 ? -2.049 6.603 8.337 1.00 95.00 129 TYR A N 1
ATOM 978 C CA . TYR A 1 129 ? -1.085 5.543 8.559 1.00 95.00 129 TYR A CA 1
ATOM 979 C C . TYR A 1 129 ? 0.277 5.973 8.041 1.00 95.00 129 TYR A C 1
ATOM 981 O O . TYR A 1 129 ? 0.393 6.587 6.981 1.00 95.00 129 TYR A O 1
ATOM 989 N N . ILE A 1 130 ? 1.305 5.666 8.818 1.00 95.19 130 ILE A N 1
ATOM 990 C CA . ILE A 1 130 ? 2.693 5.913 8.468 1.00 95.19 130 ILE A CA 1
ATOM 991 C C . ILE A 1 130 ? 3.567 4.817 9.061 1.00 95.19 130 ILE A C 1
ATOM 993 O O . ILE A 1 130 ? 3.359 4.384 10.200 1.00 95.19 130 ILE A O 1
ATOM 997 N N . TYR A 1 131 ? 4.608 4.430 8.336 1.00 92.88 131 TYR A N 1
ATOM 998 C CA . TYR A 1 131 ? 5.756 3.808 8.972 1.00 92.88 131 TYR A CA 1
ATOM 999 C C . TYR A 1 131 ? 7.077 4.326 8.418 1.00 92.88 131 TYR A C 1
ATOM 1001 O O . TYR A 1 131 ? 7.185 4.792 7.285 1.00 92.88 131 TYR A O 1
ATOM 1009 N N . PHE A 1 132 ? 8.094 4.228 9.266 1.00 93.94 132 PHE A N 1
ATOM 1010 C CA . PHE A 1 132 ? 9.468 4.577 8.957 1.00 93.94 132 PHE A CA 1
ATOM 1011 C C . PHE A 1 132 ? 10.360 3.366 9.226 1.00 93.94 132 PHE A C 1
ATOM 1013 O O . PHE A 1 132 ? 10.396 2.859 10.353 1.00 93.94 132 PHE A O 1
ATOM 1020 N N . LEU A 1 133 ? 11.089 2.915 8.210 1.00 91.62 133 LEU A N 1
ATOM 1021 C CA . LEU A 1 133 ? 12.140 1.912 8.328 1.00 91.62 133 LEU A CA 1
ATOM 1022 C C . LEU A 1 133 ? 13.415 2.574 8.854 1.00 91.62 133 LEU A C 1
ATOM 1024 O O . LEU A 1 133 ? 14.145 3.250 8.128 1.00 91.62 133 LEU A O 1
ATOM 1028 N N . LEU A 1 134 ? 13.673 2.356 10.145 1.00 93.50 134 LEU A N 1
ATOM 1029 C CA . LEU A 1 134 ? 14.922 2.738 10.805 1.00 93.50 134 LEU A CA 1
ATOM 1030 C C . LEU A 1 134 ? 16.089 1.874 10.319 1.00 93.50 134 LEU A C 1
ATOM 1032 O O . LEU A 1 134 ? 17.216 2.355 10.267 1.00 93.50 134 LEU A O 1
ATOM 1036 N N . ALA A 1 135 ? 15.817 0.609 9.998 1.00 92.06 135 ALA A N 1
ATOM 1037 C CA . ALA A 1 135 ? 16.766 -0.290 9.365 1.00 92.06 135 ALA A CA 1
ATOM 1038 C C . ALA A 1 135 ? 16.031 -1.314 8.493 1.00 92.06 135 ALA A C 1
ATOM 1040 O O . ALA A 1 135 ? 15.078 -1.945 8.949 1.00 92.06 135 ALA A O 1
ATOM 1041 N N . GLU A 1 136 ? 16.521 -1.521 7.280 1.00 89.94 136 GLU A N 1
ATOM 1042 C CA . GLU A 1 136 ? 16.182 -2.632 6.403 1.00 89.94 136 GLU A CA 1
ATOM 1043 C C . GLU A 1 136 ? 17.492 -3.208 5.863 1.00 89.94 136 GLU A C 1
ATOM 1045 O O . GLU A 1 136 ? 18.253 -2.515 5.193 1.00 89.94 136 GLU A O 1
ATOM 1050 N N . ARG A 1 137 ? 17.795 -4.471 6.184 1.00 90.69 137 ARG A N 1
ATOM 1051 C CA . ARG A 1 137 ? 18.994 -5.179 5.691 1.00 90.69 137 ARG A CA 1
ATOM 1052 C C . ARG A 1 137 ? 20.315 -4.418 5.917 1.00 90.69 137 ARG A C 1
ATOM 1054 O O . ARG A 1 137 ? 21.268 -4.586 5.164 1.00 90.69 137 ARG A O 1
ATOM 1061 N N . GLY A 1 138 ? 20.383 -3.624 6.987 1.00 86.94 138 GLY A N 1
ATOM 1062 C CA . GLY A 1 138 ? 21.562 -2.837 7.363 1.00 86.94 138 GLY A CA 1
ATOM 1063 C C . GLY A 1 138 ? 21.574 -1.388 6.864 1.00 86.94 138 GLY A C 1
ATOM 1064 O O . GLY A 1 138 ? 22.490 -0.654 7.225 1.00 86.94 138 GLY A O 1
ATOM 1065 N N . GLU A 1 139 ? 20.565 -0.950 6.106 1.00 91.50 139 GLU A N 1
ATOM 1066 C CA . GLU A 1 139 ? 20.453 0.419 5.588 1.00 91.50 139 GLU A CA 1
ATOM 1067 C C . GLU A 1 139 ? 19.224 1.150 6.143 1.00 91.50 139 GLU A C 1
ATOM 1069 O O . GLU A 1 139 ? 18.241 0.532 6.547 1.00 91.50 139 GLU A O 1
ATOM 1074 N N . VAL A 1 140 ? 19.262 2.484 6.166 1.00 92.19 140 VAL A N 1
ATOM 1075 C CA . VAL A 1 140 ? 18.088 3.302 6.504 1.00 92.19 140 VAL A CA 1
ATOM 1076 C C . VAL A 1 140 ? 17.256 3.487 5.236 1.00 92.19 140 VAL A C 1
ATOM 1078 O O . VAL A 1 140 ? 17.672 4.222 4.345 1.00 92.19 140 VAL A O 1
ATOM 1081 N N . ALA A 1 141 ? 16.085 2.852 5.165 1.00 89.25 141 ALA A N 1
ATOM 1082 C CA . ALA A 1 141 ? 15.204 2.955 3.997 1.00 89.25 141 ALA A CA 1
ATOM 1083 C C . ALA A 1 141 ? 14.267 4.179 4.051 1.00 89.25 141 ALA A C 1
ATOM 1085 O O . ALA A 1 141 ? 13.950 4.762 3.018 1.00 89.25 141 ALA A O 1
ATOM 1086 N N . GLY A 1 142 ? 13.869 4.631 5.247 1.00 93.50 142 GLY A N 1
ATOM 1087 C CA . GLY A 1 142 ? 13.047 5.833 5.409 1.00 93.50 142 GLY A CA 1
ATOM 1088 C C . GLY A 1 142 ? 11.537 5.573 5.388 1.00 93.50 142 GLY A C 1
ATOM 1089 O O . GLY A 1 142 ? 11.065 4.597 5.966 1.00 93.50 142 GLY A O 1
ATOM 1090 N N . VAL A 1 143 ? 10.768 6.495 4.799 1.00 93.56 143 VAL A N 1
ATOM 1091 C CA . VAL A 1 143 ? 9.295 6.429 4.741 1.00 93.56 143 VAL A CA 1
ATOM 1092 C C . VAL A 1 143 ? 8.859 5.707 3.472 1.00 93.56 143 VAL A C 1
ATOM 1094 O O . VAL A 1 143 ? 9.204 6.144 2.376 1.00 93.56 143 VAL A O 1
ATOM 1097 N N . GLU A 1 144 ? 8.047 4.664 3.623 1.00 92.44 144 GLU A N 1
ATOM 1098 C CA . GLU A 1 144 ? 7.499 3.889 2.503 1.00 92.44 144 GLU A CA 1
ATOM 1099 C C . GLU A 1 144 ? 5.966 3.999 2.412 1.00 92.44 144 GLU A C 1
ATOM 1101 O O . GLU A 1 144 ? 5.478 4.412 1.366 1.00 92.44 144 GLU A O 1
ATOM 1106 N N . ASP A 1 145 ? 5.213 3.769 3.495 1.00 93.38 145 ASP A N 1
ATOM 1107 C CA . ASP A 1 145 ? 3.805 4.191 3.569 1.00 93.38 145 ASP A CA 1
ATOM 1108 C C . ASP A 1 145 ? 3.676 5.466 4.401 1.00 93.38 145 ASP A C 1
ATOM 1110 O O . ASP A 1 145 ? 4.176 5.555 5.528 1.00 93.38 145 ASP A O 1
ATOM 1114 N N . ALA A 1 146 ? 2.948 6.436 3.856 1.00 96.88 146 ALA A N 1
ATOM 1115 C CA . ALA A 1 146 ? 2.518 7.642 4.546 1.00 96.88 146 ALA A CA 1
ATOM 1116 C C . ALA A 1 146 ? 1.289 8.206 3.837 1.00 96.88 146 ALA A C 1
ATOM 1118 O O . ALA A 1 146 ? 1.404 8.888 2.815 1.00 96.88 146 ALA A O 1
ATOM 1119 N N . PHE A 1 147 ? 0.108 7.929 4.376 1.00 97.12 147 PHE A N 1
ATOM 1120 C CA . PHE A 1 147 ? -1.143 8.359 3.768 1.00 97.12 147 PHE A CA 1
ATOM 1121 C C . PHE A 1 147 ? -2.187 8.762 4.803 1.00 97.12 147 PHE A C 1
ATOM 1123 O O . PHE A 1 147 ? -2.161 8.359 5.970 1.00 97.12 147 PHE A O 1
ATOM 1130 N N . ILE A 1 148 ? -3.132 9.565 4.332 1.00 97.38 148 ILE A N 1
ATOM 1131 C CA . ILE A 1 148 ? -4.394 9.855 5.004 1.00 97.38 148 ILE A CA 1
ATOM 1132 C C . ILE A 1 148 ? -5.514 9.098 4.302 1.00 97.38 148 ILE A C 1
ATOM 1134 O O . ILE A 1 148 ? -5.455 8.885 3.094 1.00 97.38 148 ILE A O 1
ATOM 1138 N N . TYR A 1 149 ? -6.510 8.674 5.068 1.00 95.19 149 TYR A N 1
ATOM 1139 C CA . TYR A 1 149 ? -7.606 7.830 4.609 1.00 95.19 149 TYR A CA 1
ATOM 1140 C C . TYR A 1 149 ? -8.940 8.465 4.994 1.00 95.19 149 TYR A C 1
ATOM 1142 O O . TYR A 1 149 ? -9.188 8.698 6.179 1.00 95.19 149 TYR A O 1
ATOM 1150 N N . TRP A 1 150 ? -9.782 8.753 4.007 1.00 95.44 150 TRP A N 1
ATOM 1151 C CA . TRP A 1 150 ? -11.146 9.229 4.195 1.00 95.44 150 TRP A CA 1
ATOM 1152 C C . TRP A 1 150 ? -12.140 8.118 3.927 1.00 95.44 150 TRP A C 1
ATOM 1154 O O . TRP A 1 150 ? -12.190 7.605 2.814 1.00 95.44 150 TRP A O 1
ATOM 1164 N N . ASN A 1 151 ? -12.972 7.822 4.918 1.00 94.06 151 ASN A N 1
ATOM 1165 C CA . ASN A 1 151 ? -14.143 6.987 4.721 1.00 94.06 151 ASN A CA 1
ATOM 1166 C C . ASN A 1 151 ? -15.315 7.808 4.179 1.00 94.06 151 ASN A C 1
ATOM 1168 O O . ASN A 1 151 ? -15.500 8.966 4.567 1.00 94.06 151 ASN A O 1
ATOM 1172 N N . ASP A 1 152 ? -16.124 7.192 3.327 1.00 93.88 152 ASP A N 1
ATOM 1173 C CA . ASP A 1 152 ? -17.299 7.782 2.688 1.00 93.88 152 ASP A CA 1
ATOM 1174 C C . ASP A 1 152 ? -17.071 9.205 2.133 1.00 93.88 152 ASP A C 1
ATOM 1176 O O . ASP A 1 152 ? -17.720 10.183 2.556 1.00 93.88 152 ASP A O 1
ATOM 1180 N N . ILE A 1 153 ? -16.104 9.374 1.232 1.00 93.06 153 ILE A N 1
ATOM 1181 C CA . ILE A 1 153 ? -15.744 10.693 0.721 1.00 93.06 153 ILE A CA 1
ATOM 1182 C C . ILE A 1 153 ? -16.948 11.379 0.061 1.00 93.06 153 ILE A C 1
ATOM 1184 O O . ILE A 1 153 ? -17.653 10.820 -0.779 1.00 93.06 153 ILE A O 1
ATOM 1188 N N . GLY A 1 154 ? -17.225 12.617 0.481 1.00 90.12 154 GLY A N 1
ATOM 1189 C CA . GLY A 1 154 ? -18.390 13.371 0.006 1.00 90.12 154 GLY A CA 1
ATOM 1190 C C . GLY A 1 154 ? -19.746 12.751 0.380 1.00 90.12 154 GLY A C 1
ATOM 1191 O O . GLY A 1 154 ? -20.760 13.144 -0.190 1.00 90.12 154 GLY A O 1
ATOM 1192 N N . GLY A 1 155 ? -19.780 11.796 1.318 1.00 90.50 155 GLY A N 1
ATOM 1193 C CA . GLY A 1 155 ? -20.989 11.074 1.724 1.00 90.50 155 GLY A CA 1
ATOM 1194 C C . GLY A 1 155 ? -21.392 9.927 0.792 1.00 90.50 155 GLY A C 1
ATOM 1195 O O . GLY A 1 155 ? -22.430 9.311 1.023 1.00 90.50 155 GLY A O 1
ATOM 1196 N N . ALA A 1 156 ? -20.603 9.639 -0.245 1.00 93.31 156 ALA A N 1
ATOM 1197 C CA . ALA A 1 156 ? -20.761 8.440 -1.065 1.00 93.31 156 ALA A CA 1
ATOM 1198 C C . ALA A 1 156 ? -20.044 7.257 -0.395 1.00 93.31 156 ALA A C 1
ATOM 1200 O O . ALA A 1 156 ? -19.046 7.509 0.268 1.00 93.31 156 ALA A O 1
ATOM 1201 N N . PRO A 1 157 ? -20.478 5.995 -0.589 1.00 93.06 157 PRO A N 1
ATOM 1202 C CA . PRO A 1 157 ? -19.809 4.801 -0.054 1.00 93.06 157 PRO A CA 1
ATOM 1203 C C . PRO A 1 157 ? -18.529 4.486 -0.851 1.00 93.06 157 PRO A C 1
ATOM 1205 O O . PRO A 1 157 ? -18.415 3.459 -1.520 1.00 93.06 157 PRO A O 1
ATOM 1208 N N . VAL A 1 158 ? -17.610 5.447 -0.863 1.00 95.75 158 VAL A N 1
ATOM 1209 C CA . VAL A 1 158 ? -16.321 5.410 -1.544 1.00 95.75 158 VAL A CA 1
ATOM 1210 C C . VAL A 1 158 ? -15.287 5.889 -0.547 1.00 95.75 158 VAL A C 1
ATOM 1212 O O . VAL A 1 158 ? -15.385 7.004 -0.036 1.00 95.75 158 VAL A O 1
ATOM 1215 N N . ASP A 1 159 ? -14.275 5.077 -0.312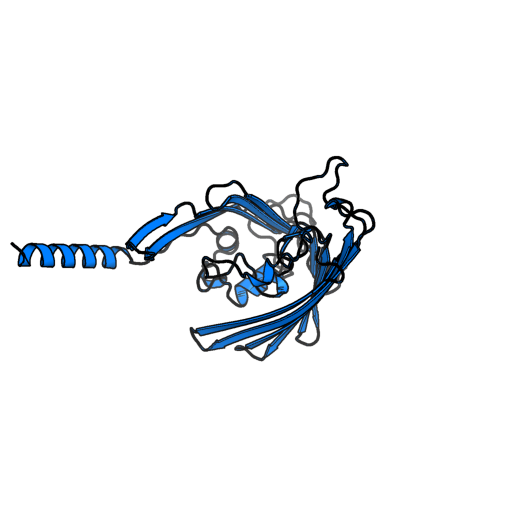 1.00 96.19 159 ASP A N 1
ATOM 1216 C CA . ASP A 1 159 ? -13.168 5.438 0.554 1.00 96.19 159 ASP A CA 1
ATOM 1217 C C . ASP A 1 159 ? -11.994 5.947 -0.286 1.00 96.19 159 ASP A C 1
ATOM 1219 O O . ASP A 1 159 ? -11.803 5.512 -1.422 1.00 96.19 159 ASP A O 1
ATOM 1223 N N . LEU A 1 160 ? -11.224 6.899 0.248 1.00 97.75 160 LEU A N 1
ATOM 1224 C CA . LEU A 1 160 ? -10.102 7.535 -0.444 1.00 97.75 160 LEU A CA 1
ATOM 1225 C C . LEU A 1 160 ? -8.848 7.561 0.433 1.00 97.75 160 LEU A C 1
ATOM 1227 O O . LEU A 1 160 ? -8.813 8.258 1.446 1.00 97.75 160 LE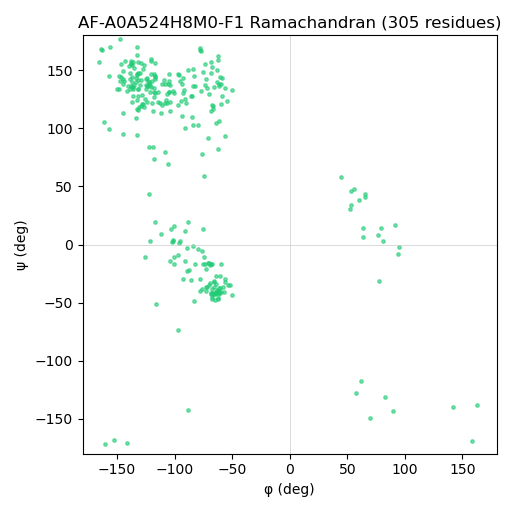U A O 1
ATOM 1231 N N . ALA A 1 161 ? -7.779 6.909 -0.017 1.00 97.69 161 ALA A N 1
ATOM 1232 C CA . ALA A 1 161 ? -6.430 7.122 0.487 1.00 97.69 161 ALA A CA 1
ATOM 1233 C C . ALA A 1 161 ? -5.681 8.152 -0.373 1.00 97.69 161 ALA A C 1
ATOM 1235 O O . ALA A 1 161 ? -5.746 8.118 -1.604 1.00 97.69 161 ALA A O 1
ATOM 1236 N N . VAL A 1 162 ? -4.939 9.052 0.272 1.00 98.44 162 VAL A N 1
ATOM 1237 C CA . VAL A 1 162 ? -4.084 10.049 -0.389 1.00 98.44 162 VAL A CA 1
ATOM 1238 C C . VAL A 1 162 ? -2.712 10.049 0.264 1.00 98.44 162 VAL A C 1
ATOM 1240 O O . VAL A 1 162 ? -2.608 10.201 1.482 1.00 98.44 162 VAL A O 1
ATOM 1243 N N . GLY A 1 163 ? -1.657 9.912 -0.537 1.00 98.06 163 GLY A N 1
ATOM 1244 C CA . GLY A 1 163 ? -0.282 9.954 -0.048 1.00 98.06 163 GLY A CA 1
ATOM 1245 C C . GLY A 1 163 ? 0.620 8.957 -0.755 1.00 98.06 163 GLY A C 1
ATOM 1246 O O . GLY A 1 163 ? 0.540 8.800 -1.969 1.00 98.06 163 GLY A O 1
ATOM 1247 N N . GLN A 1 164 ? 1.493 8.324 0.020 1.00 97.69 164 GLN A N 1
ATOM 1248 C CA . GLN A 1 164 ? 2.451 7.322 -0.425 1.00 97.69 164 GLN A CA 1
ATOM 1249 C C . GLN A 1 164 ? 2.000 5.940 0.057 1.00 97.69 164 GLN A C 1
ATOM 1251 O O . GLN A 1 164 ? 1.754 5.768 1.254 1.00 97.69 164 GLN A O 1
ATOM 1256 N N . PHE A 1 165 ? 1.851 4.994 -0.868 1.00 97.12 165 PHE A N 1
ATOM 1257 C CA . PHE A 1 165 ? 1.334 3.648 -0.605 1.00 97.12 165 PHE A CA 1
ATOM 1258 C C . PHE A 1 165 ? 1.815 2.657 -1.667 1.00 97.12 165 PHE A C 1
ATOM 1260 O O . PHE A 1 165 ? 2.340 3.054 -2.707 1.00 97.12 165 PHE A O 1
ATOM 1267 N N . GLN A 1 166 ? 1.593 1.362 -1.448 1.00 97.00 166 GLN A N 1
ATOM 1268 C CA . GLN A 1 166 ? 1.878 0.342 -2.460 1.00 97.00 166 GLN A CA 1
ATOM 1269 C C . GLN A 1 166 ? 0.750 0.221 -3.478 1.00 97.00 166 GLN A C 1
ATOM 1271 O O . GLN A 1 166 ? -0.420 0.130 -3.120 1.00 97.00 166 GLN A O 1
ATOM 1276 N N . VAL A 1 167 ? 1.083 0.128 -4.760 1.00 97.69 167 VAL A N 1
ATOM 1277 C CA . VAL A 1 167 ? 0.105 -0.130 -5.825 1.00 97.69 167 VAL A CA 1
ATOM 1278 C C . VAL A 1 167 ? -0.501 -1.532 -5.682 1.00 97.69 167 VAL A C 1
ATOM 1280 O O . VAL A 1 167 ? -1.677 -1.722 -5.972 1.00 97.69 167 VAL A O 1
ATOM 1283 N N . SER A 1 168 ? 0.261 -2.512 -5.178 1.00 96.75 168 SER A N 1
ATOM 1284 C CA . SER A 1 168 ? -0.198 -3.892 -4.956 1.00 96.75 168 SER A CA 1
ATOM 1285 C C . SER A 1 168 ? -1.100 -4.079 -3.733 1.00 96.75 168 SER A C 1
ATOM 1287 O O . SER A 1 168 ? -1.590 -5.189 -3.512 1.00 96.75 168 SER A O 1
ATOM 1289 N N . ASP A 1 169 ? -1.304 -3.047 -2.913 1.00 94.50 169 ASP A N 1
ATOM 1290 C CA . ASP A 1 169 ? -2.055 -3.148 -1.659 1.00 94.50 169 ASP A CA 1
ATOM 1291 C C . ASP A 1 169 ? -3.491 -3.680 -1.781 1.00 94.50 169 ASP A C 1
ATOM 1293 O O . ASP A 1 169 ? -3.931 -4.333 -0.828 1.00 94.50 169 ASP A O 1
ATOM 1297 N N . PRO A 1 170 ? -4.220 -3.435 -2.887 1.00 94.00 170 PRO A N 1
ATOM 1298 C CA . PRO A 1 170 ? -5.536 -4.033 -3.125 1.00 94.00 170 PRO A CA 1
ATOM 1299 C C . PRO A 1 170 ? -5.484 -5.526 -3.497 1.00 94.00 170 PRO A C 1
ATOM 1301 O O . PRO A 1 170 ? -6.491 -6.220 -3.392 1.00 94.00 170 PRO A O 1
ATOM 1304 N N . ILE A 1 171 ? -4.316 -6.042 -3.905 1.00 94.94 171 ILE A N 1
ATOM 1305 C CA . ILE A 1 171 ? -4.125 -7.437 -4.330 1.00 94.94 171 ILE A CA 1
ATOM 1306 C C . ILE A 1 171 ? -3.581 -8.282 -3.169 1.00 94.94 171 ILE A C 1
ATOM 1308 O O . ILE A 1 171 ? -4.296 -9.102 -2.582 1.00 94.94 171 ILE A O 1
ATOM 1312 N N . PHE A 1 172 ? -2.298 -8.082 -2.850 1.00 93.94 172 PHE A N 1
ATOM 1313 C CA . PHE A 1 172 ? -1.570 -8.732 -1.764 1.00 93.94 172 PHE A CA 1
ATOM 1314 C C . PHE A 1 172 ? -0.579 -7.735 -1.168 1.00 93.94 172 PHE A C 1
ATOM 1316 O O . PHE A 1 172 ? 0.402 -7.344 -1.804 1.00 93.94 172 PHE A O 1
ATOM 1323 N N . LYS A 1 173 ? -0.821 -7.353 0.087 1.00 92.31 173 LYS A N 1
ATOM 1324 C CA . LYS A 1 173 ? 0.033 -6.420 0.825 1.00 92.31 173 LYS A CA 1
ATOM 1325 C C . LYS A 1 173 ? 1.398 -7.051 1.079 1.00 92.31 173 LYS A C 1
ATOM 1327 O O . LYS A 1 173 ? 1.497 -8.072 1.764 1.00 92.31 173 LYS A O 1
ATOM 1332 N N . ARG A 1 174 ? 2.466 -6.439 0.559 1.00 92.62 174 ARG A N 1
ATOM 1333 C CA . ARG A 1 174 ? 3.833 -6.972 0.698 1.00 92.62 174 ARG A CA 1
ATOM 1334 C C . ARG A 1 174 ? 4.282 -6.988 2.157 1.00 92.62 174 ARG A C 1
ATOM 1336 O O . ARG A 1 174 ? 4.959 -7.924 2.565 1.00 92.62 174 ARG A O 1
ATOM 1343 N N . GLU A 1 175 ? 3.865 -6.018 2.969 1.00 89.06 175 GLU A N 1
ATOM 1344 C CA . GLU A 1 175 ? 4.288 -5.900 4.377 1.00 89.06 175 GLU A CA 1
ATOM 1345 C C . GLU A 1 175 ? 3.647 -6.920 5.335 1.00 89.06 175 GLU A C 1
ATOM 1347 O O . GLU A 1 175 ? 4.088 -7.058 6.486 1.00 89.06 175 GLU A O 1
ATOM 1352 N N . LEU A 1 176 ? 2.633 -7.648 4.858 1.00 89.44 176 LEU A N 1
ATOM 1353 C CA . LEU A 1 176 ? 1.857 -8.638 5.616 1.00 89.44 176 LEU A CA 1
ATOM 1354 C C . LEU A 1 176 ? 2.100 -10.075 5.133 1.00 89.44 176 LEU A C 1
ATOM 1356 O O . LEU A 1 176 ? 1.412 -11.001 5.559 1.00 89.44 176 LEU A O 1
ATOM 1360 N N . ARG A 1 177 ? 3.091 -10.258 4.255 1.00 90.38 177 ARG A N 1
ATOM 1361 C CA . ARG A 1 177 ? 3.538 -11.565 3.770 1.00 90.38 177 ARG A CA 1
ATOM 1362 C C . ARG A 1 177 ? 4.202 -12.381 4.885 1.00 90.38 177 ARG A C 1
ATOM 1364 O O . ARG A 1 177 ? 4.781 -11.817 5.819 1.00 90.38 177 ARG A O 1
ATOM 1371 N N . LEU A 1 178 ? 4.142 -13.705 4.768 1.00 87.88 178 LEU A N 1
ATOM 1372 C CA . LEU A 1 178 ? 4.816 -14.623 5.698 1.00 87.88 178 LEU A CA 1
ATOM 1373 C C . LEU A 1 178 ? 6.241 -14.947 5.236 1.00 87.88 178 LEU A C 1
ATOM 1375 O O . LEU A 1 178 ? 7.095 -15.345 6.027 1.00 87.88 178 LEU A O 1
ATOM 1379 N N . GLU A 1 179 ? 6.495 -14.782 3.945 1.00 88.00 179 GLU A N 1
ATOM 1380 C CA . GLU A 1 179 ? 7.760 -15.048 3.296 1.00 88.00 179 GLU A CA 1
ATOM 1381 C C . GLU A 1 179 ? 8.813 -13.996 3.661 1.00 88.00 179 GLU A C 1
ATOM 1383 O O . GLU A 1 179 ? 8.553 -12.795 3.735 1.00 88.00 179 GLU A O 1
ATOM 1388 N N . VAL A 1 180 ? 10.062 -14.441 3.821 1.00 86.38 180 VAL A N 1
ATOM 1389 C CA . VAL A 1 180 ? 11.205 -13.520 3.956 1.00 86.38 180 VAL A CA 1
ATOM 1390 C C . VAL A 1 180 ? 11.356 -12.691 2.679 1.00 86.38 180 VAL A C 1
ATOM 1392 O O . VAL A 1 180 ? 11.506 -11.466 2.712 1.00 86.38 180 VAL A O 1
ATOM 1395 N N . LEU A 1 181 ? 11.287 -13.382 1.538 1.00 88.44 181 LEU A N 1
ATOM 1396 C CA . LEU A 1 181 ? 11.383 -12.777 0.222 1.00 88.44 181 LEU A CA 1
ATOM 1397 C C . LEU A 1 181 ? 10.091 -12.057 -0.136 1.00 88.44 181 LEU A C 1
ATOM 1399 O O . LEU A 1 181 ? 8.998 -12.434 0.267 1.00 88.44 181 LEU A O 1
ATOM 1403 N N . ASP A 1 182 ? 10.260 -10.998 -0.904 1.00 91.75 182 ASP A N 1
ATOM 1404 C CA . ASP A 1 182 ? 9.168 -10.197 -1.423 1.00 91.75 182 ASP A CA 1
ATOM 1405 C C . ASP A 1 182 ? 8.468 -10.887 -2.605 1.00 91.75 182 ASP A C 1
ATOM 1407 O O . ASP A 1 182 ? 9.018 -11.807 -3.221 1.00 91.75 182 ASP A O 1
ATOM 1411 N N . TYR A 1 183 ? 7.294 -10.389 -2.991 1.00 94.31 183 TYR A N 1
ATOM 1412 C CA . TYR A 1 183 ? 6.632 -10.801 -4.225 1.00 94.31 183 TYR A CA 1
ATOM 1413 C C . TYR A 1 183 ? 7.397 -10.237 -5.426 1.00 94.31 183 TYR A C 1
ATOM 1415 O O . TYR A 1 183 ? 7.145 -9.124 -5.883 1.00 94.31 183 TYR A O 1
ATOM 1423 N N . ALA A 1 184 ? 8.344 -11.017 -5.954 1.00 94.06 184 ALA A N 1
ATOM 1424 C CA . ALA A 1 184 ? 9.222 -10.590 -7.045 1.00 94.06 184 ALA A CA 1
ATOM 1425 C C . ALA A 1 184 ? 8.457 -10.033 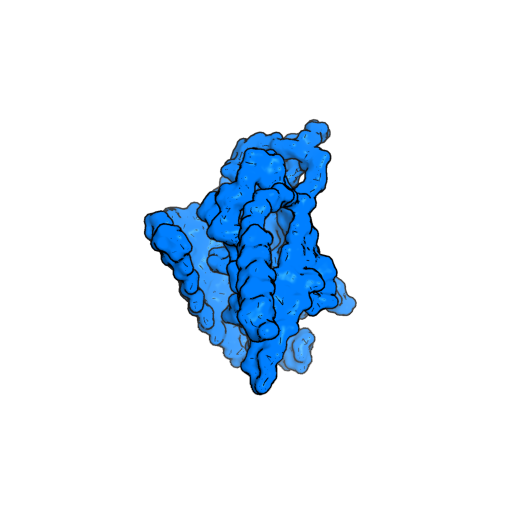-8.259 1.00 94.06 184 ALA A C 1
ATOM 1427 O O . ALA A 1 184 ? 8.906 -9.065 -8.866 1.00 94.06 184 ALA A O 1
ATOM 1428 N N . ILE A 1 185 ? 7.276 -10.588 -8.561 1.00 94.62 185 ILE A N 1
ATOM 1429 C CA . ILE A 1 185 ? 6.423 -10.153 -9.676 1.00 94.62 185 ILE A CA 1
ATOM 1430 C C . ILE A 1 185 ? 5.966 -8.688 -9.561 1.00 94.62 185 ILE A C 1
ATOM 1432 O O . ILE A 1 185 ? 5.759 -8.036 -10.577 1.00 94.62 185 ILE A O 1
ATOM 1436 N N . TYR A 1 186 ? 5.865 -8.137 -8.347 1.00 95.88 186 TYR A N 1
ATOM 1437 C CA . TYR A 1 186 ? 5.483 -6.737 -8.128 1.00 95.88 186 TYR A CA 1
ATOM 1438 C C . TYR A 1 186 ? 6.647 -5.764 -8.279 1.00 95.88 186 TYR A C 1
ATOM 1440 O O . TYR A 1 186 ? 6.424 -4.569 -8.442 1.00 95.88 186 TYR A O 1
ATOM 1448 N N . LYS A 1 187 ? 7.883 -6.267 -8.247 1.00 94.62 187 LYS A N 1
ATOM 1449 C CA . LYS A 1 187 ? 9.116 -5.468 -8.273 1.00 94.62 187 LYS A CA 1
ATOM 1450 C C . LYS A 1 187 ? 9.783 -5.437 -9.643 1.00 94.62 187 LYS A C 1
ATOM 1452 O O . LYS A 1 187 ? 10.891 -4.922 -9.758 1.00 94.62 187 LYS A O 1
ATOM 1457 N N . VAL A 1 188 ? 9.163 -6.046 -10.652 1.00 91.94 188 VAL A N 1
ATOM 1458 C CA . VAL A 1 188 ? 9.754 -6.148 -11.986 1.00 91.94 188 VAL A CA 1
ATOM 1459 C C . VAL A 1 188 ? 9.849 -4.755 -12.602 1.00 91.94 188 VAL A C 1
ATOM 1461 O O . VAL A 1 188 ? 8.836 -4.106 -12.859 1.00 91.94 188 VAL A O 1
ATOM 1464 N N . VAL A 1 189 ? 11.086 -4.341 -12.851 1.00 89.56 189 VAL A N 1
ATOM 1465 C CA . VAL A 1 189 ? 11.468 -3.150 -13.612 1.00 89.56 189 VAL A CA 1
ATOM 1466 C C . VAL A 1 189 ? 11.974 -3.631 -14.971 1.00 89.56 189 VAL A C 1
ATOM 1468 O O . VAL A 1 189 ? 12.771 -4.569 -15.033 1.00 89.56 189 VAL A O 1
ATOM 1471 N N . VAL A 1 190 ? 11.474 -3.027 -16.049 1.00 88.31 190 VAL A N 1
ATOM 1472 C CA . VAL A 1 190 ? 11.862 -3.330 -17.434 1.00 88.31 190 VAL A CA 1
ATOM 1473 C C . VAL A 1 190 ? 12.685 -2.153 -17.949 1.00 88.31 190 VAL A C 1
ATOM 1475 O O . VAL A 1 190 ? 12.211 -1.021 -17.907 1.00 88.31 190 VAL A O 1
ATOM 1478 N N . GLY A 1 191 ? 13.926 -2.402 -18.373 1.00 86.00 191 GLY A N 1
ATOM 1479 C CA . GLY A 1 191 ? 14.847 -1.330 -18.759 1.00 86.00 191 GLY A CA 1
ATOM 1480 C C . GLY A 1 191 ? 15.069 -0.338 -17.619 1.00 86.00 191 GLY A C 1
ATOM 1481 O O . GLY A 1 191 ? 15.369 -0.730 -16.488 1.00 86.00 191 GLY A O 1
ATOM 1482 N N . LEU A 1 192 ? 14.881 0.946 -17.918 1.00 83.44 192 LEU A N 1
ATOM 1483 C CA . LEU A 1 192 ? 15.014 2.050 -16.961 1.00 83.44 192 LEU A CA 1
ATOM 1484 C C . LEU A 1 192 ? 13.669 2.599 -16.461 1.00 83.44 192 LEU A C 1
ATOM 1486 O O . LEU A 1 192 ? 13.627 3.639 -15.810 1.00 83.44 192 LEU A O 1
ATOM 1490 N N . GLN A 1 193 ? 12.580 1.872 -16.718 1.00 85.56 193 GLN A N 1
ATOM 1491 C CA . GLN A 1 193 ? 11.204 2.257 -16.402 1.00 85.56 193 GLN A CA 1
ATOM 1492 C C . GLN A 1 193 ? 10.867 1.902 -14.948 1.00 85.56 193 GLN A C 1
ATOM 1494 O O . GLN A 1 193 ? 10.613 0.725 -14.660 1.00 85.56 193 GLN A O 1
ATOM 1499 N N . PRO A 1 194 ? 10.843 2.856 -13.995 1.00 88.69 194 PRO A N 1
ATOM 1500 C CA . PRO A 1 194 ? 10.685 2.515 -12.580 1.00 88.69 194 PRO A CA 1
ATOM 1501 C C . PRO A 1 194 ? 9.282 2.027 -12.222 1.00 88.69 194 PRO A C 1
ATOM 1503 O O . PRO A 1 194 ? 9.119 1.444 -11.149 1.00 88.69 194 PRO A O 1
ATOM 1506 N N . ALA A 1 195 ? 8.286 2.256 -13.089 1.00 93.56 195 ALA A N 1
ATOM 1507 C CA . ALA A 1 195 ? 6.911 1.854 -12.847 1.00 93.56 195 ALA A CA 1
ATOM 1508 C C . ALA A 1 195 ? 6.853 0.359 -12.527 1.00 93.56 195 ALA A C 1
ATOM 1510 O O . ALA A 1 195 ? 7.311 -0.484 -13.298 1.00 93.56 195 ALA A O 1
ATOM 1511 N N . ASN A 1 196 ? 6.288 0.026 -11.376 1.00 95.69 196 ASN A N 1
ATOM 1512 C CA . ASN A 1 196 ? 6.073 -1.338 -10.916 1.00 95.69 196 ASN A CA 1
ATOM 1513 C C . ASN A 1 196 ? 4.851 -1.339 -9.975 1.00 95.69 196 ASN A C 1
ATOM 1515 O O . ASN A 1 196 ? 4.103 -0.364 -9.934 1.00 95.69 196 ASN A O 1
ATOM 1519 N N . LEU A 1 197 ? 4.608 -2.429 -9.244 1.00 97.25 197 LEU A N 1
ATOM 1520 C CA . LEU A 1 197 ? 3.452 -2.542 -8.346 1.00 97.25 197 LEU A CA 1
ATOM 1521 C C . LEU A 1 197 ? 3.813 -2.300 -6.867 1.00 97.25 197 LEU A C 1
ATOM 1523 O O . LEU A 1 197 ? 3.047 -2.661 -5.978 1.00 97.25 197 LEU A O 1
ATOM 1527 N N . THR A 1 198 ? 4.983 -1.718 -6.591 1.00 96.62 198 THR A N 1
ATOM 1528 C CA . THR A 1 198 ? 5.447 -1.377 -5.236 1.00 96.62 198 THR A CA 1
ATOM 1529 C C . THR A 1 198 ? 4.989 0.023 -4.818 1.00 96.62 198 THR A C 1
ATOM 1531 O O . THR A 1 198 ? 3.846 0.376 -5.079 1.00 96.62 198 THR A O 1
ATOM 1534 N N . TYR A 1 199 ? 5.815 0.790 -4.104 1.00 96.88 199 TYR A N 1
ATOM 1535 C CA . TYR A 1 199 ? 5.437 2.094 -3.563 1.00 96.88 199 TYR A CA 1
ATOM 1536 C C . TYR A 1 199 ? 5.353 3.149 -4.655 1.00 96.88 199 TYR A C 1
ATOM 1538 O O . TYR A 1 199 ? 6.260 3.251 -5.476 1.00 96.88 199 TYR A O 1
ATOM 1546 N N . ASP A 1 200 ? 4.316 3.973 -4.592 1.00 97.81 200 ASP A N 1
ATOM 1547 C CA . ASP A 1 200 ? 4.121 5.147 -5.435 1.00 97.81 200 ASP A CA 1
ATOM 1548 C C . ASP A 1 200 ? 3.380 6.234 -4.639 1.00 97.81 200 ASP A C 1
ATOM 1550 O O . ASP A 1 200 ? 3.011 6.042 -3.473 1.00 97.81 200 ASP A O 1
ATOM 1554 N N . ARG A 1 201 ? 3.175 7.400 -5.251 1.00 97.62 201 ARG A N 1
ATOM 1555 C CA . ARG A 1 201 ? 2.468 8.538 -4.662 1.00 97.62 201 ARG A CA 1
ATOM 1556 C C . ARG A 1 201 ? 1.234 8.867 -5.479 1.00 97.62 201 ARG A C 1
ATOM 1558 O O . ARG A 1 201 ? 1.303 8.979 -6.699 1.00 97.62 201 ARG A O 1
ATOM 1565 N N . GLY A 1 202 ? 0.113 9.089 -4.802 1.00 98.06 202 GLY A N 1
ATOM 1566 C CA . GLY A 1 202 ? -1.105 9.5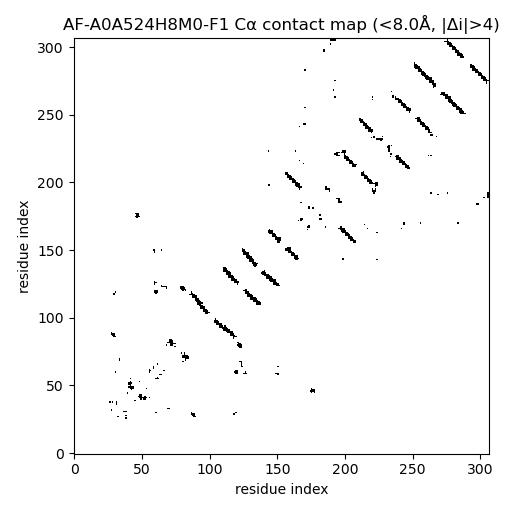27 -5.466 1.00 98.06 202 GLY A CA 1
ATOM 1567 C C . GLY A 1 202 ? -2.369 9.328 -4.645 1.00 98.06 202 GLY A C 1
ATOM 1568 O O . GLY A 1 202 ? -2.409 9.598 -3.442 1.00 98.06 202 GLY A O 1
ATOM 1569 N N . PHE A 1 203 ? -3.410 8.875 -5.338 1.00 98.50 203 PHE A N 1
ATOM 1570 C CA . PHE A 1 203 ? -4.758 8.667 -4.820 1.00 98.50 203 PHE A CA 1
ATOM 1571 C C . PHE A 1 203 ? -5.166 7.209 -5.026 1.00 98.50 203 PHE A C 1
ATOM 1573 O O . PHE A 1 203 ? -4.936 6.663 -6.103 1.00 98.50 203 PHE A O 1
ATOM 1580 N N . MET A 1 204 ? -5.807 6.598 -4.034 1.00 98.44 204 MET A N 1
ATOM 1581 C CA . MET A 1 204 ? -6.428 5.277 -4.136 1.00 98.44 204 MET A CA 1
ATOM 1582 C C . MET A 1 204 ? -7.870 5.379 -3.661 1.00 98.44 204 MET A C 1
ATOM 1584 O O . MET A 1 204 ? -8.104 5.751 -2.517 1.00 98.44 204 MET A O 1
ATOM 1588 N N . ALA A 1 205 ? -8.825 5.049 -4.523 1.00 98.12 205 ALA A N 1
ATOM 1589 C CA . ALA A 1 205 ? -10.238 5.003 -4.179 1.00 98.12 205 ALA A CA 1
ATOM 1590 C C . ALA A 1 205 ? -10.744 3.561 -4.191 1.00 98.12 205 ALA A C 1
ATOM 1592 O O . ALA A 1 205 ? -10.417 2.811 -5.113 1.00 98.12 205 ALA A O 1
ATOM 1593 N N . SER A 1 206 ? -11.563 3.189 -3.211 1.00 97.31 206 SER A N 1
ATOM 1594 C CA . SER A 1 206 ? -12.172 1.860 -3.121 1.00 97.31 206 SER A CA 1
ATOM 1595 C C . SER A 1 206 ? -13.659 1.942 -2.804 1.00 97.31 206 SER A C 1
ATOM 1597 O O . SER A 1 206 ? -14.089 2.804 -2.041 1.00 97.31 206 SER A O 1
ATOM 1599 N N . ALA A 1 207 ? -14.447 1.042 -3.384 1.00 96.69 207 ALA A N 1
ATOM 1600 C CA . ALA A 1 207 ? -15.876 0.933 -3.122 1.00 96.69 207 ALA A CA 1
ATOM 1601 C C . ALA A 1 207 ? -16.358 -0.515 -3.249 1.00 96.69 207 ALA A C 1
ATOM 1603 O O . ALA A 1 207 ? -15.911 -1.247 -4.137 1.00 96.69 207 ALA A O 1
ATOM 1604 N N . ASP A 1 208 ? -17.327 -0.889 -2.416 1.00 94.94 208 ASP A N 1
ATOM 1605 C CA . ASP A 1 208 ? -18.022 -2.171 -2.511 1.00 94.94 208 ASP A CA 1
ATOM 1606 C C . ASP A 1 208 ? -19.349 -2.010 -3.262 1.00 94.94 208 ASP A C 1
ATOM 1608 O O . ASP A 1 208 ? -20.247 -1.275 -2.847 1.00 94.94 208 ASP A O 1
ATOM 1612 N N . LEU A 1 209 ? -19.500 -2.721 -4.381 1.00 94.38 209 LEU A N 1
ATOM 1613 C CA . LEU A 1 209 ? -20.677 -2.656 -5.243 1.00 94.38 209 LEU A CA 1
ATOM 1614 C C . LEU A 1 209 ? -21.100 -4.053 -5.705 1.00 94.38 209 LEU A C 1
ATOM 1616 O O . LEU A 1 209 ? -20.345 -4.773 -6.351 1.00 94.38 209 LEU A O 1
ATOM 1620 N N . ALA A 1 210 ? -22.346 -4.437 -5.408 1.00 93.06 210 ALA A N 1
ATOM 1621 C CA . ALA A 1 210 ? -22.943 -5.709 -5.844 1.00 93.06 210 ALA A CA 1
ATOM 1622 C C . ALA A 1 210 ? -22.108 -6.969 -5.490 1.00 93.06 210 ALA A C 1
ATOM 1624 O O . ALA A 1 210 ? -22.103 -7.968 -6.223 1.00 93.06 210 ALA A O 1
ATOM 1625 N N . GLY A 1 211 ? -21.419 -6.931 -4.343 1.00 93.06 211 GLY A N 1
ATOM 1626 C CA . GLY A 1 211 ? -20.547 -8.006 -3.860 1.00 93.06 211 GLY A CA 1
ATOM 1627 C C . GLY A 1 211 ? -19.166 -8.041 -4.515 1.00 93.06 211 GLY A C 1
ATOM 1628 O O . GLY A 1 211 ? -18.490 -9.059 -4.414 1.00 93.06 211 GLY A O 1
ATOM 1629 N N . PHE A 1 212 ? -18.775 -6.980 -5.218 1.00 97.31 212 PHE A N 1
ATOM 1630 C CA . PHE A 1 212 ? -17.411 -6.762 -5.684 1.00 97.31 212 PHE A CA 1
ATOM 1631 C C . PHE A 1 212 ? -16.779 -5.623 -4.898 1.00 97.31 212 PHE A C 1
ATOM 1633 O O . PHE A 1 212 ? -17.438 -4.608 -4.689 1.00 97.31 212 PHE A O 1
ATOM 1640 N N . THR A 1 213 ? -15.502 -5.757 -4.571 1.00 97.12 213 THR A N 1
ATOM 1641 C CA . THR A 1 213 ? -14.667 -4.630 -4.159 1.00 97.12 213 THR A CA 1
ATOM 1642 C C . THR A 1 213 ? -13.941 -4.118 -5.393 1.00 97.12 213 THR A C 1
ATOM 1644 O O . THR A 1 213 ? -13.266 -4.879 -6.091 1.00 97.12 213 THR A O 1
ATOM 1647 N N . ILE A 1 214 ? -14.108 -2.834 -5.688 1.00 98.31 214 ILE A N 1
ATOM 1648 C CA . ILE A 1 214 ? -13.501 -2.154 -6.830 1.00 98.31 214 ILE A CA 1
ATOM 1649 C C . ILE A 1 214 ? -12.523 -1.131 -6.275 1.00 98.31 214 ILE A C 1
ATOM 1651 O O . ILE A 1 214 ? -12.924 -0.247 -5.523 1.00 98.31 214 ILE A O 1
ATOM 1655 N N . THR A 1 215 ? -11.257 -1.237 -6.667 1.00 98.44 215 THR A N 1
ATOM 1656 C CA . THR A 1 215 ? -10.209 -0.286 -6.291 1.00 98.44 215 THR A CA 1
ATOM 1657 C C . THR A 1 215 ? -9.590 0.329 -7.534 1.00 98.44 215 THR A C 1
ATOM 1659 O O . THR A 1 215 ? -9.303 -0.375 -8.501 1.00 98.44 215 THR A O 1
ATOM 1662 N N . GLY A 1 216 ? -9.359 1.637 -7.510 1.00 98.50 216 GLY A N 1
ATOM 1663 C CA . GLY A 1 216 ? -8.624 2.356 -8.544 1.00 98.50 216 GLY A CA 1
ATOM 1664 C C . GLY A 1 216 ? -7.573 3.267 -7.928 1.00 98.50 216 GLY A C 1
ATOM 1665 O O . GLY A 1 216 ? -7.827 3.889 -6.898 1.00 98.50 216 GLY A O 1
ATOM 1666 N N . THR A 1 217 ? -6.404 3.370 -8.553 1.00 98.56 217 THR A N 1
ATOM 1667 C CA . THR A 1 217 ? -5.361 4.314 -8.152 1.00 98.56 217 THR A CA 1
ATOM 1668 C C . THR A 1 217 ? -4.953 5.207 -9.309 1.00 98.56 217 THR A C 1
ATOM 1670 O O . THR A 1 217 ? -4.874 4.757 -10.449 1.00 98.56 217 THR A O 1
ATOM 1673 N N . LEU A 1 218 ? -4.682 6.472 -8.997 1.00 98.56 218 LEU A N 1
ATOM 1674 C CA . LEU A 1 218 ? -4.052 7.439 -9.889 1.00 98.56 218 LEU A CA 1
ATOM 1675 C C . LEU A 1 218 ? -2.747 7.881 -9.230 1.00 98.56 218 LEU A C 1
ATOM 1677 O O . LEU A 1 218 ? -2.785 8.492 -8.159 1.00 98.56 218 LEU A O 1
ATOM 1681 N N . ILE A 1 219 ? -1.617 7.552 -9.848 1.00 98.31 219 ILE A N 1
ATOM 1682 C CA . ILE A 1 219 ? -0.279 7.669 -9.253 1.00 98.31 219 ILE A CA 1
ATOM 1683 C C . ILE A 1 219 ? 0.705 8.351 -10.205 1.00 98.31 219 ILE A C 1
ATOM 1685 O O . ILE A 1 219 ? 0.443 8.444 -11.406 1.00 98.31 219 ILE A O 1
ATOM 1689 N N . ASN A 1 220 ? 1.829 8.827 -9.672 1.00 96.56 220 ASN A N 1
ATOM 1690 C CA . ASN A 1 220 ? 2.889 9.437 -10.477 1.00 96.56 220 ASN A CA 1
ATOM 1691 C C . ASN A 1 220 ? 3.526 8.418 -11.430 1.00 96.56 220 ASN A C 1
ATOM 1693 O O . ASN A 1 220 ? 3.718 8.717 -12.601 1.00 96.56 220 ASN A O 1
ATOM 1697 N N . GLY A 1 221 ? 3.766 7.189 -10.964 1.00 94.62 221 GLY A N 1
ATOM 1698 C CA . GLY A 1 221 ? 4.319 6.112 -11.786 1.00 94.62 221 GLY A CA 1
ATOM 1699 C C . GLY A 1 221 ? 5.840 5.981 -11.710 1.00 94.62 221 GLY A C 1
ATOM 1700 O O . GLY A 1 221 ? 6.390 5.009 -12.226 1.00 94.62 221 GLY A O 1
ATOM 1701 N N . ASP A 1 222 ? 6.532 6.923 -11.070 1.00 92.12 222 ASP A N 1
ATOM 1702 C CA . ASP A 1 222 ? 7.983 6.913 -10.864 1.00 92.12 222 ASP A CA 1
ATOM 1703 C C . ASP A 1 222 ? 8.407 6.354 -9.495 1.00 92.12 222 ASP A C 1
ATOM 1705 O O . ASP A 1 222 ? 9.599 6.251 -9.188 1.00 92.12 222 ASP A O 1
ATOM 1709 N N . GLY A 1 223 ? 7.429 5.925 -8.695 1.00 94.25 223 GLY A N 1
ATOM 1710 C CA . GLY A 1 223 ? 7.616 5.335 -7.384 1.00 94.25 223 GLY A CA 1
ATOM 1711 C C . GLY A 1 223 ? 7.794 6.379 -6.283 1.00 94.25 223 GLY A C 1
ATOM 1712 O O . GLY A 1 223 ? 7.005 7.315 -6.142 1.00 94.25 223 GLY A O 1
ATOM 1713 N N . ILE A 1 224 ? 8.822 6.203 -5.445 1.00 94.69 224 ILE A N 1
ATOM 1714 C CA . ILE A 1 224 ? 9.075 7.085 -4.294 1.00 94.69 224 ILE A CA 1
ATOM 1715 C C . ILE A 1 224 ? 10.458 7.760 -4.291 1.00 94.69 224 ILE A C 1
ATOM 1717 O O . ILE A 1 224 ? 11.078 7.852 -3.227 1.00 94.69 224 ILE A O 1
ATOM 1721 N N . PRO A 1 225 ? 10.962 8.291 -5.424 1.00 92.12 225 PRO A N 1
ATOM 1722 C CA . PRO A 1 225 ? 12.296 8.878 -5.477 1.00 92.12 225 PRO A CA 1
ATOM 1723 C C . PRO A 1 225 ? 12.426 10.091 -4.546 1.00 92.12 225 PRO A C 1
ATOM 1725 O O . PRO A 1 225 ? 11.433 10.694 -4.113 1.00 92.12 225 PRO A O 1
ATOM 1728 N N . ALA A 1 226 ? 13.678 10.453 -4.254 1.00 91.81 226 ALA A N 1
ATOM 1729 C CA . ALA A 1 226 ? 14.004 11.733 -3.641 1.00 91.81 226 ALA A CA 1
ATOM 1730 C C . ALA A 1 226 ? 13.592 12.894 -4.559 1.00 91.81 226 ALA A C 1
ATOM 1732 O O . ALA A 1 226 ? 13.463 12.736 -5.772 1.00 91.81 226 ALA A O 1
ATOM 1733 N N . ILE A 1 227 ? 13.416 14.075 -3.971 1.00 92.00 227 ILE A N 1
ATOM 1734 C CA . ILE A 1 227 ? 13.059 15.275 -4.724 1.00 92.00 227 ILE A CA 1
ATOM 1735 C C . ILE A 1 227 ? 14.152 15.622 -5.748 1.00 92.00 227 ILE A C 1
ATOM 1737 O O . ILE A 1 227 ? 15.345 15.586 -5.438 1.00 92.00 227 ILE A O 1
ATOM 1741 N N . ASN A 1 228 ? 13.752 15.970 -6.970 1.00 87.69 228 ASN A N 1
ATOM 1742 C CA . ASN A 1 228 ? 14.691 16.367 -8.015 1.00 87.69 228 ASN A CA 1
ATOM 1743 C C . ASN A 1 228 ? 15.182 17.826 -7.825 1.00 87.69 228 ASN A C 1
ATOM 1745 O O . ASN A 1 228 ? 14.606 18.577 -7.029 1.00 87.69 228 ASN A O 1
ATOM 1749 N N . PRO A 1 229 ? 16.218 18.282 -8.563 1.00 90.44 229 PRO A N 1
ATOM 1750 C CA . PRO A 1 229 ? 16.742 19.651 -8.447 1.00 90.44 229 PRO A CA 1
ATOM 1751 C C . PRO A 1 229 ? 15.729 20.768 -8.749 1.00 90.44 229 PRO A C 1
ATOM 1753 O O . PRO A 1 229 ? 15.962 21.919 -8.388 1.00 90.44 229 PRO A O 1
ATOM 1756 N N . ALA A 1 230 ? 14.605 20.444 -9.397 1.00 90.19 230 ALA A N 1
ATOM 1757 C CA . ALA A 1 230 ? 13.501 21.364 -9.661 1.00 90.19 230 ALA A CA 1
ATOM 1758 C C . ALA A 1 230 ? 12.432 21.359 -8.549 1.00 90.19 230 ALA A C 1
ATOM 1760 O O . ALA A 1 230 ? 11.354 21.920 -8.744 1.00 90.19 230 ALA A O 1
ATOM 1761 N N . PHE A 1 231 ? 12.718 20.742 -7.397 1.00 92.62 231 PHE A N 1
ATOM 1762 C CA . PHE A 1 231 ? 11.809 20.599 -6.258 1.00 92.62 231 PHE A CA 1
ATOM 1763 C C . PHE A 1 231 ? 10.509 19.844 -6.587 1.00 92.62 231 PHE A C 1
ATOM 1765 O O . PHE A 1 231 ? 9.439 20.178 -6.075 1.00 92.62 231 PHE A O 1
ATOM 1772 N N . LYS A 1 232 ? 10.591 18.806 -7.426 1.00 91.44 232 LYS A N 1
ATOM 1773 C CA . LYS A 1 232 ? 9.459 17.923 -7.744 1.00 91.44 232 LYS A CA 1
ATOM 1774 C C . LYS A 1 232 ? 9.769 16.484 -7.340 1.00 91.44 232 LYS A C 1
ATOM 1776 O O . LYS A 1 232 ? 10.902 16.033 -7.498 1.00 91.44 232 LYS A O 1
ATOM 1781 N N . TYR A 1 233 ? 8.766 15.788 -6.809 1.00 91.69 233 TYR A N 1
ATOM 1782 C CA . TYR A 1 233 ? 8.833 14.335 -6.620 1.00 91.69 233 TYR A CA 1
ATOM 1783 C C . TYR A 1 233 ? 8.596 13.592 -7.922 1.00 91.69 233 TYR A C 1
ATOM 1785 O O . TYR A 1 233 ? 9.280 12.616 -8.165 1.00 91.69 233 TYR A O 1
ATOM 1793 N N . ASP A 1 234 ? 7.647 14.086 -8.712 1.00 91.75 234 ASP A N 1
ATOM 1794 C CA . ASP A 1 234 ? 7.300 13.551 -10.018 1.00 91.75 234 ASP A CA 1
ATOM 1795 C C . ASP A 1 234 ? 8.239 14.117 -11.084 1.00 91.75 234 ASP A C 1
ATOM 1797 O O . ASP A 1 234 ? 8.551 15.323 -11.088 1.00 91.75 234 ASP A O 1
ATOM 1801 N N . ASN A 1 235 ? 8.706 13.252 -11.969 1.00 89.12 235 ASN A N 1
ATOM 1802 C CA . ASN A 1 235 ? 9.621 13.615 -13.034 1.00 89.12 235 ASN A CA 1
ATOM 1803 C C . ASN A 1 235 ? 8.930 14.015 -14.341 1.00 89.12 235 ASN A C 1
ATOM 1805 O O . ASN A 1 235 ? 9.581 14.654 -15.172 1.00 89.12 235 ASN A O 1
ATOM 1809 N N . ASP A 1 236 ? 7.638 13.731 -14.508 1.00 88.81 236 ASP A N 1
ATOM 1810 C CA . ASP A 1 236 ? 6.887 14.137 -15.690 1.00 88.81 236 ASP A CA 1
ATOM 1811 C C . ASP A 1 236 ? 5.445 14.597 -15.368 1.00 88.81 236 ASP A C 1
ATOM 1813 O O . ASP A 1 236 ? 5.104 14.945 -14.235 1.00 88.81 236 ASP A O 1
ATOM 1817 N N . ALA A 1 237 ? 4.630 14.797 -16.409 1.00 91.06 237 ALA A N 1
ATOM 1818 C CA . ALA A 1 237 ? 3.235 15.226 -16.274 1.00 91.06 237 ALA A CA 1
ATOM 1819 C C . ALA A 1 237 ? 2.234 14.068 -16.418 1.00 91.06 237 ALA A C 1
ATOM 1821 O O . ALA A 1 237 ? 1.045 14.257 -16.141 1.00 91.06 237 ALA A O 1
ATOM 1822 N N . ASN A 1 238 ? 2.690 12.896 -16.857 1.00 93.19 238 ASN A N 1
ATOM 1823 C CA . ASN A 1 238 ? 1.868 11.712 -17.030 1.00 93.19 238 ASN A CA 1
ATOM 1824 C C . ASN A 1 238 ? 1.423 11.189 -15.664 1.00 93.19 238 ASN A C 1
ATOM 1826 O O . ASN A 1 238 ? 1.996 11.507 -14.624 1.00 93.19 238 ASN A O 1
ATOM 1830 N N . LYS A 1 239 ? 0.331 10.431 -15.649 1.00 96.25 239 LYS A N 1
ATOM 1831 C CA . LYS A 1 239 ? -0.123 9.716 -14.460 1.00 96.25 239 LYS A CA 1
ATOM 1832 C C . LYS A 1 239 ? -0.458 8.303 -14.867 1.00 96.25 239 LYS A C 1
ATOM 1834 O O . LYS A 1 239 ? -1.071 8.089 -15.916 1.00 96.25 239 LYS A O 1
ATOM 1839 N N . ASN A 1 240 ? -0.095 7.367 -14.011 1.00 97.69 240 ASN A N 1
ATOM 1840 C CA . ASN A 1 240 ? -0.388 5.968 -14.226 1.00 97.69 240 ASN A CA 1
ATOM 1841 C C . ASN A 1 240 ? -1.662 5.603 -13.466 1.00 97.69 240 ASN A C 1
ATOM 1843 O O . ASN A 1 240 ? -1.968 6.154 -12.405 1.00 97.69 240 ASN A O 1
ATOM 1847 N N . LEU A 1 241 ? -2.430 4.695 -14.052 1.00 98.56 241 LEU A N 1
ATOM 1848 C CA . LEU A 1 241 ? -3.697 4.223 -13.531 1.00 98.56 241 LEU A CA 1
ATOM 1849 C C . LEU A 1 241 ? -3.577 2.731 -13.251 1.00 98.56 241 LEU A C 1
ATOM 1851 O O . LEU A 1 241 ? -3.236 1.958 -14.145 1.00 98.56 241 LEU A O 1
ATOM 1855 N N . PHE A 1 242 ? -3.921 2.322 -12.038 1.00 98.75 242 PHE A N 1
ATOM 1856 C CA . PHE A 1 242 ? -4.122 0.919 -11.700 1.00 98.75 242 PHE A CA 1
ATOM 1857 C C . PHE A 1 242 ? -5.568 0.691 -11.275 1.00 98.75 242 PHE A C 1
ATOM 1859 O O . PHE A 1 242 ? -6.195 1.550 -10.659 1.00 98.75 242 PHE A O 1
ATOM 1866 N N . GLY A 1 243 ? -6.107 -0.473 -11.614 1.00 98.75 243 GLY A N 1
ATOM 1867 C CA . GLY A 1 243 ? -7.438 -0.901 -11.224 1.00 98.75 243 GLY A CA 1
ATOM 1868 C C . GLY A 1 243 ? -7.435 -2.358 -10.793 1.00 98.75 243 GLY A C 1
ATOM 1869 O O . GLY A 1 243 ? -6.731 -3.185 -11.371 1.00 98.75 243 GLY A O 1
ATOM 1870 N N . HIS A 1 244 ? -8.255 -2.677 -9.800 1.00 98.69 244 HIS A N 1
ATOM 1871 C CA . HIS A 1 244 ? -8.470 -4.030 -9.309 1.00 98.69 244 HIS A CA 1
ATOM 1872 C C . HIS A 1 244 ? -9.942 -4.241 -8.987 1.00 98.69 244 HIS A C 1
ATOM 1874 O O . HIS A 1 244 ? -10.594 -3.377 -8.402 1.00 98.69 244 HIS A O 1
ATOM 1880 N N . ILE A 1 245 ? -10.469 -5.389 -9.394 1.00 98.62 245 ILE A N 1
ATOM 1881 C CA . ILE A 1 245 ? -11.821 -5.823 -9.056 1.00 98.62 245 ILE A CA 1
ATOM 1882 C C . ILE A 1 245 ? -11.695 -7.197 -8.431 1.00 98.62 245 ILE A C 1
ATOM 1884 O O . ILE A 1 245 ? -11.144 -8.105 -9.053 1.00 98.62 245 ILE A O 1
ATOM 1888 N N . THR A 1 246 ? -12.240 -7.358 -7.233 1.00 98.00 246 THR A N 1
ATOM 1889 C CA . THR A 1 246 ? -12.220 -8.623 -6.506 1.00 98.00 246 THR A CA 1
ATOM 1890 C C . THR A 1 246 ? -13.593 -8.990 -5.976 1.00 98.00 246 THR A C 1
ATOM 1892 O O . THR A 1 246 ? -14.473 -8.140 -5.826 1.00 98.00 246 THR A O 1
ATOM 1895 N N . ARG A 1 247 ? -13.796 -10.282 -5.734 1.00 97.00 247 ARG A N 1
ATOM 1896 C CA . ARG A 1 247 ? -15.026 -10.824 -5.169 1.00 97.00 247 ARG A CA 1
ATOM 1897 C C . ARG A 1 247 ? -14.739 -12.045 -4.319 1.00 97.00 247 ARG A C 1
ATOM 1899 O O . ARG A 1 247 ? -14.090 -12.991 -4.774 1.00 97.00 247 ARG A O 1
ATOM 1906 N N . ASP A 1 248 ? -15.345 -12.060 -3.140 1.00 95.06 248 ASP A N 1
ATOM 1907 C CA . ASP A 1 248 ? -15.420 -13.252 -2.310 1.00 95.06 248 ASP A CA 1
ATOM 1908 C C . ASP A 1 248 ? -16.477 -14.229 -2.844 1.00 95.06 248 ASP A C 1
ATOM 1910 O O . ASP A 1 248 ? -17.622 -13.885 -3.163 1.00 95.06 248 ASP A O 1
ATOM 1914 N N . LEU A 1 249 ? -16.074 -15.489 -2.944 1.00 94.75 249 LEU A N 1
ATOM 1915 C CA . LEU A 1 249 ? -16.875 -16.632 -3.355 1.00 94.75 249 LEU A CA 1
ATOM 1916 C C . LEU A 1 249 ? -17.136 -17.506 -2.124 1.00 94.75 249 LEU A C 1
ATOM 1918 O O . LEU A 1 249 ? -16.485 -18.525 -1.882 1.00 94.75 249 LEU A O 1
ATOM 1922 N N . GLY A 1 250 ? -18.108 -17.072 -1.322 1.00 90.12 250 GLY A N 1
ATOM 1923 C CA . GLY A 1 250 ? -18.365 -17.658 -0.009 1.00 90.12 250 GLY A CA 1
ATOM 1924 C C . GLY A 1 250 ? -17.242 -17.326 0.976 1.00 90.12 250 GLY A C 1
ATOM 1925 O O . GLY A 1 250 ? -16.623 -16.276 0.882 1.00 90.12 250 GLY A O 1
ATOM 1926 N N . SER A 1 251 ? -16.980 -18.218 1.930 1.00 87.00 251 SER A N 1
ATOM 1927 C CA . SER A 1 251 ? -15.991 -17.989 2.997 1.00 87.00 251 SER A CA 1
ATOM 1928 C C . SER A 1 251 ? -14.599 -18.566 2.715 1.00 87.00 251 SER A C 1
ATOM 1930 O O . SER A 1 251 ? -13.751 -18.551 3.601 1.00 87.00 251 SER A O 1
ATOM 1932 N N . HIS A 1 252 ? -14.379 -19.155 1.536 1.00 91.25 252 HIS A N 1
ATOM 1933 C CA . HIS A 1 252 ? -13.190 -19.974 1.262 1.00 91.25 252 HIS A CA 1
ATOM 1934 C C . HIS A 1 252 ? -12.400 -19.527 0.040 1.00 91.25 252 HIS A C 1
ATOM 1936 O O . HIS A 1 252 ? -11.318 -20.057 -0.187 1.00 91.25 252 HIS A O 1
ATOM 1942 N N . ALA A 1 253 ? -12.923 -18.619 -0.778 1.00 95.88 253 ALA A N 1
ATOM 1943 C CA . ALA A 1 253 ? -12.225 -18.197 -1.976 1.00 95.88 253 ALA A CA 1
ATOM 1944 C C . ALA A 1 253 ? -12.454 -16.718 -2.261 1.00 95.88 253 ALA A C 1
ATOM 1946 O O . ALA A 1 253 ? -13.569 -16.234 -2.110 1.00 95.88 253 ALA A O 1
ATOM 1947 N N . ARG A 1 254 ? -11.411 -16.044 -2.736 1.00 96.69 254 ARG A N 1
ATOM 1948 C CA . ARG A 1 254 ? -11.445 -14.702 -3.315 1.00 96.69 254 ARG A CA 1
ATOM 1949 C C . ARG A 1 254 ? -10.816 -14.786 -4.694 1.00 96.69 254 ARG A C 1
ATOM 1951 O O . ARG A 1 254 ? -9.753 -15.391 -4.817 1.00 96.69 254 ARG A O 1
ATOM 1958 N N . LEU A 1 255 ? -11.435 -14.186 -5.704 1.00 98.25 255 LEU A N 1
ATOM 1959 C CA . LEU A 1 255 ? -10.842 -14.040 -7.035 1.00 98.25 255 LEU A CA 1
ATOM 1960 C C . LEU A 1 255 ? -10.792 -12.569 -7.423 1.00 98.25 255 LEU A C 1
ATOM 1962 O O . LEU A 1 255 ? -11.763 -11.847 -7.193 1.00 98.25 255 LEU A O 1
ATOM 1966 N N . GLY A 1 256 ? -9.697 -12.165 -8.061 1.00 98.38 256 GLY A N 1
ATOM 1967 C CA . GLY A 1 256 ? -9.494 -10.804 -8.526 1.00 98.38 256 GLY A CA 1
ATOM 1968 C C . GLY A 1 256 ? -8.872 -10.722 -9.914 1.00 98.38 256 GLY A C 1
ATOM 1969 O O . GLY A 1 256 ? -8.219 -11.650 -10.400 1.00 98.38 256 GLY A O 1
ATOM 1970 N N . VAL A 1 257 ? -9.118 -9.590 -10.567 1.00 98.75 257 VAL A N 1
ATOM 1971 C CA . VAL A 1 257 ? -8.481 -9.192 -11.824 1.00 98.75 257 VAL A CA 1
ATOM 1972 C C . VAL A 1 257 ? -7.931 -7.783 -11.676 1.00 98.75 257 VAL A C 1
ATOM 1974 O O . VAL A 1 257 ? -8.568 -6.927 -11.058 1.00 98.75 257 VAL A O 1
ATOM 1977 N N . MET A 1 258 ? -6.759 -7.536 -12.250 1.00 98.50 258 MET A N 1
ATOM 1978 C CA . MET A 1 258 ? -6.111 -6.227 -12.225 1.00 98.50 258 MET A CA 1
ATOM 1979 C C . MET A 1 258 ? -5.745 -5.742 -13.623 1.00 98.50 258 MET A C 1
ATOM 1981 O O . MET A 1 258 ? -5.535 -6.535 -14.546 1.00 98.50 258 MET A O 1
ATOM 1985 N N . GLY A 1 259 ? -5.654 -4.423 -13.748 1.00 98.62 259 GLY A N 1
ATOM 1986 C CA . GLY A 1 259 ? -5.122 -3.729 -14.908 1.00 98.62 259 GLY A CA 1
ATOM 1987 C C . GLY A 1 259 ? -4.260 -2.549 -14.478 1.00 98.62 259 GLY A C 1
ATOM 1988 O O . GLY A 1 259 ? -4.521 -1.917 -13.457 1.00 98.62 259 GLY A O 1
ATOM 1989 N N . TYR A 1 260 ? -3.241 -2.247 -15.269 1.00 98.56 260 TYR A N 1
ATOM 1990 C CA . TYR A 1 260 ? -2.382 -1.080 -15.120 1.00 98.56 260 TYR A CA 1
ATOM 1991 C C . TYR A 1 260 ? -2.174 -0.457 -16.494 1.00 98.56 260 TYR A C 1
ATOM 1993 O O . TYR A 1 260 ? -1.919 -1.175 -17.461 1.00 98.56 260 TYR A O 1
ATOM 2001 N N . THR A 1 261 ? -2.238 0.863 -16.585 1.00 98.06 261 THR A N 1
ATOM 2002 C CA . THR A 1 261 ? -1.829 1.602 -17.778 1.00 98.06 261 THR A CA 1
ATOM 2003 C C . THR A 1 261 ? -1.072 2.850 -17.368 1.00 98.06 261 THR A C 1
ATOM 2005 O O . THR A 1 261 ? -1.422 3.505 -16.389 1.00 98.06 261 THR A O 1
ATOM 2008 N N . GLY A 1 262 ? -0.042 3.199 -18.120 1.00 95.69 262 GLY A N 1
ATOM 2009 C CA . GLY A 1 262 ? 0.793 4.342 -17.802 1.00 95.69 262 GLY A CA 1
ATOM 2010 C C . GLY A 1 262 ? 1.631 4.790 -18.978 1.00 95.69 262 GLY A C 1
ATOM 2011 O O . GLY A 1 262 ? 1.754 4.068 -19.964 1.00 95.69 262 GLY A O 1
ATOM 2012 N N . ARG A 1 263 ? 2.217 5.976 -18.856 1.00 93.56 263 ARG A N 1
ATOM 2013 C CA . ARG A 1 263 ? 3.199 6.495 -19.808 1.00 93.56 263 ARG A CA 1
ATOM 2014 C C . ARG A 1 263 ? 4.332 7.124 -19.024 1.00 93.56 263 ARG A C 1
ATOM 2016 O O . ARG A 1 263 ? 4.064 7.864 -18.086 1.00 93.56 263 ARG A O 1
ATOM 2023 N N . GLN A 1 264 ? 5.567 6.855 -19.419 1.00 89.56 264 GLN A N 1
ATOM 2024 C CA . GLN A 1 264 ? 6.746 7.476 -18.817 1.00 89.56 264 GLN A CA 1
ATOM 2025 C C . GLN A 1 264 ? 7.571 8.184 -19.884 1.00 89.56 264 GLN A C 1
ATOM 2027 O O . GLN A 1 264 ? 7.776 7.652 -20.980 1.00 89.56 264 GLN A O 1
ATOM 2032 N N . ASN A 1 265 ? 8.036 9.391 -19.565 1.00 88.00 265 ASN A N 1
ATOM 2033 C CA . ASN A 1 265 ? 8.977 10.129 -20.400 1.00 88.00 265 ASN A CA 1
ATOM 2034 C C . ASN A 1 265 ? 10.432 9.722 -20.081 1.00 88.00 265 ASN A C 1
ATOM 2036 O O . ASN A 1 265 ? 10.865 9.758 -18.928 1.00 88.00 265 ASN A O 1
ATOM 2040 N N . GLY A 1 266 ? 11.191 9.363 -21.117 1.00 84.25 266 GLY A N 1
ATOM 2041 C CA . GLY A 1 266 ? 12.599 8.982 -21.043 1.00 84.25 266 GLY A CA 1
ATOM 2042 C C . GLY A 1 266 ? 13.562 10.129 -20.716 1.00 84.25 266 GLY A C 1
ATOM 2043 O O . GLY A 1 266 ? 14.687 9.857 -20.291 1.00 84.25 266 GLY A O 1
ATOM 2044 N N . ASP A 1 267 ? 13.141 11.397 -20.838 1.00 84.88 267 ASP A N 1
ATOM 2045 C CA . ASP A 1 267 ? 13.980 12.586 -20.602 1.00 84.88 267 ASP A CA 1
ATOM 2046 C C . ASP A 1 267 ? 14.718 12.525 -19.253 1.00 84.88 267 ASP A C 1
ATOM 2048 O O . ASP A 1 267 ? 15.911 12.822 -19.164 1.00 84.88 267 ASP A O 1
ATOM 2052 N N . TYR A 1 268 ? 14.022 12.098 -18.193 1.00 81.06 268 TYR A N 1
ATOM 2053 C CA . TYR A 1 268 ? 14.589 12.020 -16.844 1.00 81.06 268 TYR A CA 1
ATOM 2054 C C . TYR A 1 268 ? 15.597 10.873 -16.672 1.00 81.06 268 TYR A C 1
ATOM 2056 O O . TYR A 1 268 ? 16.444 10.917 -15.779 1.00 81.06 268 TYR A O 1
ATOM 2064 N N . TYR A 1 269 ? 15.529 9.863 -17.536 1.00 81.75 269 TYR A N 1
ATOM 2065 C CA . TYR A 1 269 ? 16.377 8.671 -17.500 1.00 81.75 269 TYR A CA 1
ATOM 2066 C C . TYR A 1 269 ? 17.519 8.721 -18.521 1.00 81.75 269 TYR A C 1
ATOM 2068 O O . TYR A 1 269 ? 18.301 7.779 -18.602 1.00 81.75 269 TYR A O 1
ATOM 2076 N N . GLY A 1 270 ? 17.659 9.826 -19.263 1.00 83.38 270 GLY A N 1
ATOM 2077 C CA . GLY A 1 270 ? 18.715 10.008 -20.262 1.00 83.38 270 GLY A CA 1
ATOM 2078 C C . GLY A 1 270 ? 18.341 9.565 -21.679 1.00 83.38 270 GLY A C 1
ATOM 2079 O O . GLY A 1 270 ? 19.237 9.433 -22.511 1.00 83.38 270 GLY A O 1
ATOM 2080 N N . PHE A 1 271 ? 17.047 9.384 -21.963 1.00 83.38 271 PHE A N 1
ATOM 2081 C CA . PHE A 1 271 ? 16.509 8.989 -23.270 1.00 83.38 271 PHE A CA 1
ATOM 2082 C C . PHE A 1 271 ? 15.590 10.089 -23.798 1.00 83.38 271 PHE A C 1
ATOM 2084 O O . PHE A 1 271 ? 14.365 9.950 -23.742 1.00 83.38 271 PHE A O 1
ATOM 2091 N N . PRO A 1 272 ? 16.164 11.216 -24.253 1.00 83.94 272 PRO A N 1
ATOM 2092 C CA . PRO A 1 272 ? 15.364 12.325 -24.732 1.00 83.94 272 PRO A CA 1
ATOM 2093 C C . PRO A 1 272 ? 14.496 11.906 -25.917 1.00 83.94 272 PRO A C 1
ATOM 2095 O O . PRO A 1 272 ? 14.916 11.091 -26.741 1.00 83.94 272 PRO A O 1
ATOM 2098 N N . ASP A 1 273 ? 13.290 12.465 -25.985 1.00 84.12 273 ASP A N 1
ATOM 2099 C CA . ASP A 1 273 ? 12.284 12.193 -27.024 1.00 84.12 273 ASP A CA 1
ATOM 2100 C C . ASP A 1 273 ? 11.754 10.744 -27.069 1.00 84.12 273 ASP A C 1
ATOM 2102 O O . ASP A 1 273 ? 10.964 10.401 -27.955 1.00 84.12 273 ASP A O 1
ATOM 2106 N N . GLN A 1 274 ? 12.135 9.889 -26.114 1.00 86.56 274 GLN A N 1
ATOM 2107 C CA . GLN A 1 274 ? 11.553 8.560 -25.961 1.00 86.56 274 GLN A CA 1
ATOM 2108 C C . GLN A 1 274 ? 10.423 8.576 -24.936 1.00 86.56 274 GLN A C 1
ATOM 2110 O O . GLN A 1 274 ? 10.497 9.208 -23.883 1.00 86.56 274 GLN A O 1
ATOM 2115 N N . SER A 1 275 ? 9.363 7.834 -25.233 1.00 89.00 275 SER A N 1
ATOM 2116 C CA . SER A 1 275 ? 8.267 7.617 -24.298 1.00 89.00 275 SER A CA 1
ATOM 2117 C C . SER A 1 275 ? 7.869 6.159 -24.310 1.00 89.00 275 SER A C 1
ATOM 2119 O O . SER A 1 275 ? 7.662 5.595 -25.385 1.00 89.00 275 SER A O 1
ATOM 2121 N N . ASN A 1 276 ? 7.697 5.593 -23.127 1.00 91.06 276 ASN A N 1
ATOM 2122 C CA . ASN A 1 276 ? 7.265 4.220 -22.972 1.00 91.06 276 ASN A CA 1
ATOM 2123 C C . ASN A 1 276 ? 5.812 4.177 -22.497 1.00 91.06 276 ASN A C 1
ATOM 2125 O O . A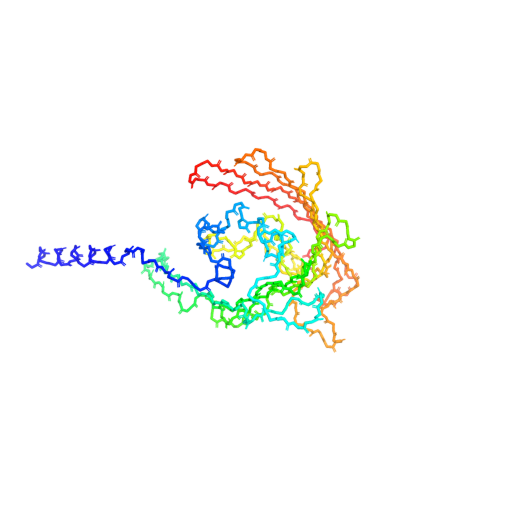SN A 1 276 ? 5.486 4.729 -21.444 1.00 91.06 276 ASN A O 1
ATOM 2129 N N . ASP A 1 277 ? 4.952 3.524 -23.273 1.00 94.50 277 ASP A N 1
ATOM 2130 C CA . ASP A 1 277 ? 3.590 3.204 -22.869 1.00 94.50 277 ASP A CA 1
ATOM 2131 C C . ASP A 1 277 ? 3.586 1.826 -22.191 1.00 94.50 277 ASP A C 1
ATOM 2133 O O . ASP A 1 277 ? 3.986 0.812 -22.769 1.00 94.50 277 ASP A O 1
ATOM 2137 N N . ILE A 1 278 ? 3.126 1.801 -20.943 1.00 95.25 278 ILE A N 1
ATOM 2138 C CA . ILE A 1 278 ? 3.142 0.636 -20.061 1.00 95.25 278 ILE A CA 1
ATOM 2139 C C . ILE A 1 278 ? 1.727 0.104 -19.945 1.00 95.25 278 ILE A C 1
ATOM 2141 O O . ILE A 1 278 ? 0.805 0.839 -19.593 1.00 95.25 278 ILE A O 1
ATOM 2145 N N . SER A 1 279 ? 1.564 -1.197 -20.153 1.00 97.06 279 SER A N 1
ATOM 2146 C CA . SER A 1 279 ? 0.324 -1.904 -19.849 1.00 97.06 279 SER A CA 1
ATOM 2147 C C . SER A 1 279 ? 0.609 -3.147 -19.020 1.00 97.06 279 SER A C 1
ATOM 2149 O O . SER A 1 279 ? 1.560 -3.884 -19.284 1.00 97.06 279 SER A O 1
ATOM 2151 N N . MET A 1 280 ? -0.211 -3.389 -18.000 1.00 97.88 280 MET A N 1
ATOM 2152 C CA . MET A 1 280 ? -0.197 -4.645 -17.258 1.00 97.88 280 MET A CA 1
ATOM 2153 C C . MET A 1 280 ? -1.613 -5.176 -17.102 1.00 97.88 280 MET A C 1
ATOM 2155 O O . MET A 1 280 ? -2.569 -4.411 -16.974 1.00 97.88 280 MET A O 1
ATOM 2159 N N . TRP A 1 281 ? -1.742 -6.493 -17.078 1.00 98.31 281 TRP A N 1
ATOM 2160 C CA . TRP A 1 281 ? -2.969 -7.167 -16.679 1.00 98.31 281 TRP A CA 1
ATOM 2161 C C . TRP A 1 281 ? -2.626 -8.386 -15.842 1.00 98.31 281 TRP A C 1
ATOM 2163 O O . TRP A 1 281 ? -1.546 -8.968 -15.968 1.00 98.31 281 TRP A O 1
ATOM 2173 N N . GLY A 1 282 ? -3.551 -8.787 -14.985 1.00 98.12 282 GLY A N 1
ATOM 2174 C CA . GLY A 1 282 ? -3.287 -9.878 -14.073 1.00 98.12 282 GLY A CA 1
ATOM 2175 C C . GLY A 1 282 ? -4.532 -10.454 -13.442 1.00 98.12 282 GLY A C 1
ATOM 2176 O O . GLY A 1 282 ? -5.623 -9.890 -13.522 1.00 98.12 282 GLY A O 1
ATOM 2177 N N . VAL A 1 283 ? -4.331 -11.602 -12.811 1.00 98.44 283 VAL A N 1
ATOM 2178 C CA . VAL A 1 283 ? -5.339 -12.295 -12.019 1.00 98.44 283 VAL A CA 1
ATOM 2179 C C . VAL A 1 283 ? -4.727 -12.713 -10.696 1.00 98.44 283 VAL A C 1
ATOM 2181 O O . VAL A 1 283 ? -3.547 -13.066 -10.626 1.00 98.44 283 VAL A O 1
ATOM 2184 N N . ASP A 1 284 ? -5.541 -12.703 -9.656 1.00 98.31 284 ASP A N 1
ATOM 2185 C CA . ASP A 1 284 ? -5.163 -13.163 -8.332 1.00 98.31 284 ASP A CA 1
ATOM 2186 C C . ASP A 1 284 ? -6.268 -14.022 -7.723 1.00 98.31 284 ASP A C 1
ATOM 2188 O O . ASP A 1 284 ? -7.440 -13.953 -8.104 1.00 98.31 284 ASP A O 1
ATOM 2192 N N . GLY A 1 285 ? -5.882 -14.868 -6.777 1.00 97.81 285 GLY A N 1
ATOM 2193 C CA . GLY A 1 285 ? -6.835 -15.665 -6.037 1.00 97.81 285 GLY A CA 1
ATOM 2194 C C . GLY A 1 285 ? -6.297 -16.120 -4.696 1.00 97.81 285 GLY A C 1
ATOM 2195 O O . GLY A 1 285 ? -5.121 -16.453 -4.562 1.00 97.81 285 GLY A O 1
ATOM 2196 N N . THR A 1 286 ? -7.188 -16.180 -3.719 1.00 95.81 286 THR A N 1
ATOM 2197 C CA . THR A 1 286 ? -6.928 -16.750 -2.399 1.00 95.81 286 THR A CA 1
ATOM 2198 C C . THR A 1 286 ? -7.910 -17.878 -2.169 1.00 95.81 286 THR A C 1
ATOM 2200 O O . THR A 1 286 ? -9.104 -17.690 -2.367 1.00 95.81 286 THR A O 1
ATOM 2203 N N . PHE A 1 287 ? -7.420 -19.040 -1.743 1.00 96.38 287 PHE A N 1
ATOM 2204 C CA . PHE A 1 287 ? -8.229 -20.221 -1.454 1.00 96.38 287 PHE A CA 1
ATOM 2205 C C . PHE A 1 287 ? -7.878 -20.757 -0.068 1.00 96.38 287 PHE A C 1
ATOM 2207 O O . PHE A 1 287 ? -6.734 -21.130 0.181 1.00 96.38 287 PHE A O 1
ATOM 2214 N N . GLY A 1 288 ? -8.855 -20.792 0.831 1.00 93.19 288 GLY A N 1
ATOM 2215 C CA . GLY A 1 288 ? -8.718 -21.242 2.212 1.00 93.19 288 GLY A CA 1
ATOM 2216 C C . GLY A 1 288 ? -9.397 -22.588 2.461 1.00 93.19 288 GLY A C 1
ATOM 2217 O O . GLY A 1 288 ? -10.521 -22.827 2.022 1.00 93.19 288 GLY A O 1
ATOM 2218 N N . ALA A 1 289 ? -8.730 -23.460 3.215 1.00 91.31 289 ALA A N 1
ATOM 2219 C CA . ALA A 1 289 ? -9.263 -24.731 3.693 1.00 91.31 289 ALA A CA 1
ATOM 2220 C C . ALA A 1 289 ? -8.717 -25.041 5.098 1.00 91.31 289 ALA A C 1
ATOM 2222 O O . ALA A 1 289 ? -7.629 -25.598 5.263 1.00 91.31 289 ALA A O 1
ATOM 2223 N N . GLY A 1 290 ? -9.479 -24.676 6.133 1.00 87.12 290 GLY A N 1
ATOM 2224 C CA . GLY A 1 290 ? -9.057 -24.836 7.526 1.00 87.12 290 GLY A CA 1
ATOM 2225 C C . GLY A 1 290 ? -7.801 -24.017 7.830 1.00 87.12 290 GLY A C 1
ATOM 2226 O O . GLY A 1 290 ? -7.823 -22.797 7.739 1.00 87.12 290 GLY A O 1
ATOM 2227 N N . MET A 1 291 ? -6.707 -24.693 8.187 1.00 85.56 291 MET A N 1
ATOM 2228 C CA . MET A 1 291 ? -5.410 -24.061 8.475 1.00 85.56 291 MET A CA 1
ATOM 2229 C C . MET A 1 291 ? -4.549 -23.789 7.231 1.00 85.56 291 MET A C 1
ATOM 2231 O O . MET A 1 291 ? -3.434 -23.290 7.362 1.00 85.56 291 MET A O 1
ATOM 2235 N N . PHE A 1 292 ? -5.024 -24.161 6.041 1.00 89.75 292 PHE A N 1
ATOM 2236 C CA . PHE A 1 292 ? -4.292 -23.988 4.791 1.00 89.75 292 PHE A CA 1
ATOM 2237 C C . PHE A 1 292 ? -4.859 -22.819 3.992 1.00 89.75 292 PHE A C 1
ATOM 2239 O O . PHE A 1 292 ? -6.074 -22.698 3.844 1.00 89.75 292 PHE A O 1
ATOM 2246 N N . GLN A 1 293 ? -3.968 -22.008 3.427 1.00 91.00 293 GLN A N 1
ATOM 2247 C CA . GLN A 1 293 ? -4.300 -20.966 2.464 1.00 91.00 293 GLN A CA 1
ATOM 2248 C C . GLN A 1 293 ? -3.356 -21.070 1.265 1.00 91.00 293 GLN A C 1
ATOM 2250 O O . GLN A 1 293 ? -2.145 -21.207 1.432 1.00 91.00 293 GLN A O 1
ATOM 2255 N N . LEU A 1 294 ? -3.918 -21.001 0.062 1.00 94.25 294 LEU A N 1
ATOM 2256 C CA . LEU A 1 294 ? -3.189 -20.902 -1.195 1.00 94.25 294 LEU A CA 1
ATOM 2257 C C . LEU A 1 294 ? -3.458 -19.532 -1.816 1.00 94.25 294 LEU A C 1
ATOM 2259 O O . LEU A 1 294 ? -4.606 -19.211 -2.113 1.00 94.25 294 LEU A O 1
ATOM 2263 N N . ASN A 1 295 ? -2.397 -18.762 -2.043 1.00 94.56 295 ASN A N 1
ATOM 2264 C CA . ASN A 1 295 ? -2.444 -17.515 -2.800 1.00 94.56 295 ASN A CA 1
ATOM 2265 C C . ASN A 1 295 ? -1.835 -17.745 -4.186 1.00 94.56 295 ASN A C 1
ATOM 2267 O O . ASN A 1 295 ? -0.752 -18.318 -4.307 1.00 94.56 295 ASN A O 1
ATOM 2271 N N . LEU A 1 296 ? -2.535 -17.304 -5.225 1.00 96.50 296 LEU A N 1
ATOM 2272 C CA . LEU A 1 296 ? -2.106 -17.357 -6.617 1.00 96.50 296 LEU A CA 1
ATOM 2273 C C . LEU A 1 296 ? -2.115 -15.942 -7.184 1.00 96.50 296 LEU A C 1
ATOM 2275 O O . LEU A 1 296 ? -3.036 -15.175 -6.921 1.00 96.50 296 LEU A O 1
ATOM 2279 N N . GLN A 1 297 ? -1.105 -15.613 -7.980 1.00 96.12 297 GLN A N 1
ATOM 2280 C CA . GLN A 1 297 ? -1.008 -14.332 -8.669 1.00 96.12 297 GLN A CA 1
ATOM 2281 C C . GLN A 1 297 ? -0.305 -14.518 -10.011 1.00 96.12 297 GLN A C 1
ATOM 2283 O O . GLN A 1 297 ? 0.669 -15.266 -10.121 1.00 96.12 297 GLN A O 1
ATOM 2288 N N . TYR A 1 298 ? -0.797 -13.820 -11.025 1.00 97.44 298 TYR A N 1
ATOM 2289 C CA . TYR A 1 298 ? -0.195 -13.725 -12.346 1.00 97.44 298 TYR A CA 1
ATOM 2290 C C . TYR A 1 298 ? -0.309 -12.282 -12.822 1.00 97.44 298 TYR A C 1
ATOM 2292 O O . TYR A 1 298 ? -1.379 -11.686 -12.725 1.00 97.44 298 TYR A O 1
ATOM 2300 N N . VAL A 1 299 ? 0.782 -11.740 -13.354 1.00 97.94 299 VAL A N 1
ATOM 2301 C CA . VAL A 1 299 ? 0.837 -10.409 -13.957 1.00 97.94 299 VAL A CA 1
ATOM 2302 C C . VAL A 1 299 ? 1.633 -10.524 -15.249 1.00 97.94 299 VAL A C 1
ATOM 2304 O O . VAL A 1 299 ? 2.752 -11.038 -15.253 1.00 97.94 299 VAL A O 1
ATOM 2307 N N . ALA A 1 300 ? 1.051 -10.039 -16.337 1.00 97.06 300 ALA A N 1
ATOM 2308 C CA . ALA A 1 300 ? 1.728 -9.808 -17.598 1.00 97.06 300 ALA A CA 1
ATOM 2309 C C . ALA A 1 300 ? 1.933 -8.306 -17.772 1.00 97.06 300 ALA A C 1
ATOM 2311 O O . ALA A 1 300 ? 1.024 -7.525 -17.498 1.00 97.06 300 ALA A O 1
ATOM 2312 N N . ARG A 1 301 ? 3.115 -7.919 -18.245 1.00 96.06 301 ARG A N 1
ATOM 2313 C CA . ARG A 1 301 ? 3.487 -6.534 -18.531 1.00 96.06 301 ARG A CA 1
ATOM 2314 C C . ARG A 1 301 ? 3.944 -6.419 -19.983 1.00 96.06 301 ARG A C 1
ATOM 2316 O O . ARG A 1 301 ? 4.576 -7.334 -20.511 1.00 96.06 301 ARG A O 1
ATOM 2323 N N . THR A 1 302 ? 3.606 -5.311 -20.625 1.00 95.19 302 THR A N 1
ATOM 2324 C CA . THR A 1 302 ? 4.077 -4.938 -21.958 1.00 95.19 302 THR A CA 1
ATOM 2325 C C . THR A 1 302 ? 4.454 -3.464 -21.952 1.00 95.19 302 THR A C 1
ATOM 2327 O O . THR A 1 302 ? 3.704 -2.635 -21.437 1.00 95.19 302 THR A O 1
ATOM 2330 N N . ASP A 1 303 ? 5.601 -3.174 -22.550 1.00 93.88 303 ASP A N 1
ATOM 2331 C CA . ASP A 1 303 ? 6.210 -1.856 -22.688 1.00 93.88 303 ASP A CA 1
ATOM 2332 C C . ASP A 1 303 ? 6.441 -1.628 -24.188 1.00 93.88 303 ASP A C 1
ATOM 2334 O O . ASP A 1 303 ? 6.849 -2.561 -24.890 1.00 93.88 303 ASP A O 1
ATOM 2338 N N . THR A 1 304 ? 6.135 -0.436 -24.701 1.00 93.00 304 THR A N 1
ATOM 2339 C CA . THR A 1 304 ? 6.401 -0.107 -26.114 1.00 93.00 304 THR A CA 1
ATOM 2340 C C . THR A 1 304 ? 7.883 0.094 -26.375 1.00 93.00 304 THR A C 1
ATOM 2342 O O . THR A 1 304 ? 8.364 -0.298 -27.432 1.00 93.00 304 THR A O 1
ATOM 2345 N N . GLU A 1 305 ? 8.587 0.681 -25.408 1.00 81.56 305 GLU A N 1
ATOM 2346 C CA . GLU A 1 305 ? 10.018 0.963 -25.458 1.00 81.56 305 GLU A CA 1
ATOM 2347 C C . GLU A 1 305 ? 10.631 0.503 -24.130 1.00 81.56 305 GLU A C 1
ATOM 2349 O O . GLU A 1 305 ? 10.357 1.060 -23.068 1.00 81.56 305 GLU A O 1
ATOM 2354 N N . ALA A 1 306 ? 11.408 -0.578 -24.184 1.00 64.00 306 ALA A N 1
ATOM 2355 C CA . ALA A 1 306 ? 11.961 -1.250 -23.006 1.00 64.00 306 ALA A CA 1
ATOM 2356 C C . ALA A 1 306 ? 13.442 -0.919 -22.750 1.00 64.00 306 ALA A C 1
ATOM 2358 O O . ALA A 1 306 ? 14.033 -1.514 -21.845 1.00 64.00 306 ALA A O 1
ATOM 2359 N N . GLU A 1 307 ? 14.044 -0.052 -23.572 1.00 56.84 307 GLU A N 1
ATOM 2360 C CA . GLU A 1 307 ? 15.449 0.370 -23.450 1.00 56.84 307 GLU A CA 1
ATOM 2361 C C . GLU A 1 307 ? 15.663 1.391 -22.319 1.00 56.84 307 GLU A C 1
ATOM 2363 O O . GLU A 1 307 ? 14.742 2.188 -22.021 1.00 56.84 307 GLU A O 1
#